Protein AF-A0A419T5A1-F1 (afdb_monomer)

Structure (mmCIF, N/CA/C/O backbone):
data_AF-A0A419T5A1-F1
#
_entry.id   AF-A0A419T5A1-F1
#
loop_
_atom_site.group_PDB
_atom_site.id
_atom_site.type_symbol
_atom_site.label_atom_id
_atom_site.label_alt_id
_atom_site.label_comp_id
_atom_site.label_asym_id
_atom_site.label_entity_id
_atom_site.label_seq_id
_atom_site.pdbx_PDB_ins_code
_atom_site.Cartn_x
_atom_site.Cartn_y
_atom_site.Cartn_z
_atom_site.occupancy
_atom_site.B_iso_or_equiv
_atom_site.auth_seq_id
_atom_site.auth_comp_id
_atom_site.auth_asym_id
_atom_site.auth_atom_id
_atom_site.pdbx_PDB_model_num
ATOM 1 N N . MET A 1 1 ? -62.528 -16.461 44.231 1.00 58.22 1 MET A N 1
ATOM 2 C CA . MET A 1 1 ? -61.365 -17.329 43.911 1.00 58.22 1 MET A CA 1
ATOM 3 C C . MET A 1 1 ? -60.967 -17.324 42.430 1.00 58.22 1 MET A C 1
ATOM 5 O O . MET A 1 1 ? -59.793 -17.117 42.168 1.00 58.22 1 MET A O 1
ATOM 9 N N . LYS A 1 2 ? -61.882 -17.466 41.453 1.00 60.72 2 LYS A N 1
ATOM 10 C CA . LYS A 1 2 ? -61.516 -17.470 40.013 1.00 60.72 2 LYS A CA 1
ATOM 11 C C . LYS A 1 2 ? -60.867 -16.170 39.487 1.00 60.72 2 LYS A C 1
ATOM 13 O O . LYS A 1 2 ? -59.968 -16.250 38.663 1.00 60.72 2 LYS A O 1
ATOM 18 N N . GLN A 1 3 ? -61.251 -14.993 39.992 1.00 64.06 3 GLN A N 1
ATOM 19 C CA . GLN A 1 3 ? -60.663 -13.707 39.565 1.00 64.06 3 GLN A CA 1
ATOM 20 C C . GLN A 1 3 ? -59.183 -13.540 39.952 1.00 64.06 3 GLN A C 1
ATOM 22 O O . GLN A 1 3 ? -58.395 -13.056 39.146 1.00 64.06 3 GLN A O 1
ATOM 27 N N . TYR A 1 4 ? -58.781 -14.002 41.139 1.00 73.56 4 TYR A N 1
ATOM 28 C CA . TYR A 1 4 ? -57.382 -13.930 41.580 1.00 73.56 4 TYR A CA 1
ATOM 29 C C . TYR A 1 4 ? -56.467 -14.866 40.778 1.00 73.56 4 TYR A C 1
ATOM 31 O O . TYR A 1 4 ? -55.305 -14.546 40.553 1.00 73.56 4 TYR A O 1
ATOM 39 N N . SER A 1 5 ? -57.004 -15.987 40.285 1.00 76.56 5 SER A N 1
ATOM 40 C CA . SER A 1 5 ? -56.258 -16.927 39.441 1.00 76.56 5 SER A CA 1
ATOM 41 C C . SER A 1 5 ? -55.936 -16.338 38.062 1.00 76.56 5 SER A C 1
ATOM 43 O O . SER A 1 5 ? -54.815 -16.490 37.587 1.00 76.56 5 SER A O 1
ATOM 45 N N . ILE A 1 6 ? -56.868 -15.592 37.457 1.00 86.06 6 ILE A N 1
ATOM 46 C CA . ILE A 1 6 ? -56.645 -14.919 36.165 1.00 86.06 6 ILE A CA 1
ATOM 47 C C . ILE A 1 6 ? -55.591 -13.813 36.303 1.00 86.06 6 ILE A C 1
ATOM 49 O O . ILE A 1 6 ? -54.702 -13.701 35.462 1.00 86.06 6 ILE A O 1
ATOM 53 N N . PHE A 1 7 ? -55.648 -13.034 37.386 1.00 89.56 7 PHE A N 1
ATOM 54 C CA . PHE A 1 7 ? -54.680 -11.967 37.644 1.00 89.56 7 PHE A CA 1
ATOM 55 C C . PHE A 1 7 ? -53.253 -12.506 37.831 1.00 89.56 7 PHE A C 1
ATOM 57 O O . PHE A 1 7 ? -52.301 -11.954 37.283 1.00 89.56 7 PHE A O 1
ATOM 64 N N . PHE A 1 8 ? -53.106 -13.631 38.536 1.00 90.75 8 PHE A N 1
ATOM 65 C CA . PHE A 1 8 ? -51.805 -14.262 38.760 1.00 90.75 8 PHE A CA 1
ATOM 66 C C . PHE A 1 8 ? -51.179 -14.798 37.462 1.00 90.75 8 PHE A C 1
ATOM 68 O O . PHE A 1 8 ? -49.987 -14.615 37.224 1.00 90.75 8 PHE A O 1
ATOM 75 N N . ILE A 1 9 ? -51.991 -15.390 36.578 1.00 92.00 9 ILE A N 1
ATOM 76 C CA . ILE A 1 9 ? -51.541 -15.849 35.253 1.00 92.00 9 ILE A CA 1
ATOM 77 C C . ILE A 1 9 ? -51.053 -14.666 34.405 1.00 92.00 9 ILE A C 1
ATOM 79 O O . ILE A 1 9 ? -50.023 -14.763 33.741 1.00 92.00 9 ILE A O 1
ATOM 83 N N . LEU A 1 10 ? -51.747 -13.526 34.468 1.00 92.50 10 LEU A N 1
ATOM 84 C CA . LEU A 1 10 ? -51.378 -12.326 33.715 1.00 92.50 10 LEU A CA 1
ATOM 85 C C . LEU A 1 10 ? -50.028 -11.745 34.168 1.00 92.50 10 LEU A C 1
ATOM 87 O O . LEU A 1 10 ? -49.229 -11.326 33.331 1.00 92.50 10 LEU A O 1
ATOM 91 N N . ILE A 1 11 ? -49.746 -11.782 35.475 1.00 93.62 11 ILE A N 1
ATOM 92 C CA . ILE A 1 11 ? -48.452 -11.363 36.037 1.00 93.62 11 ILE A CA 1
ATOM 93 C C . ILE A 1 11 ? -47.323 -12.269 35.543 1.00 93.62 11 ILE A C 1
ATOM 95 O O . ILE A 1 11 ? -46.278 -11.762 35.146 1.00 93.62 11 ILE A O 1
ATOM 99 N N . ILE A 1 12 ? -47.530 -13.589 35.521 1.00 93.44 12 ILE A N 1
ATOM 100 C CA . ILE A 1 12 ? -46.517 -14.541 35.039 1.00 93.44 12 ILE A CA 1
ATOM 101 C C . ILE A 1 12 ? -46.205 -14.297 33.559 1.00 93.44 12 ILE A C 1
ATOM 103 O O . ILE A 1 12 ? -45.037 -14.284 33.171 1.00 93.44 12 ILE A O 1
ATOM 107 N N . ILE A 1 13 ? -47.230 -14.044 32.739 1.00 94.12 13 ILE A N 1
ATOM 108 C CA . ILE A 1 13 ? -47.047 -13.732 31.317 1.00 94.12 13 ILE A CA 1
ATOM 109 C C . ILE A 1 13 ? -46.245 -12.434 31.156 1.00 94.12 13 ILE A C 1
ATOM 111 O O . ILE A 1 13 ? -45.258 -12.422 30.421 1.00 94.12 13 ILE A O 1
ATOM 115 N N . LEU A 1 14 ? -46.595 -11.372 31.887 1.00 92.00 14 LEU A N 1
ATOM 116 C CA . LEU A 1 14 ? -45.849 -10.108 31.866 1.00 92.00 14 LEU A CA 1
ATOM 117 C C . LEU A 1 14 ? -44.391 -10.280 32.311 1.00 92.00 14 LEU A C 1
ATOM 119 O O . LEU A 1 14 ? -43.494 -9.742 31.660 1.00 92.00 14 LEU A O 1
ATOM 123 N N . LEU A 1 15 ? -44.139 -11.072 33.358 1.00 93.44 15 LEU A N 1
ATOM 124 C CA . LEU A 1 15 ? -42.782 -11.377 33.814 1.00 93.44 15 LEU A CA 1
ATOM 125 C C . LEU A 1 15 ? -41.994 -12.145 32.745 1.00 93.44 15 LEU A C 1
ATOM 127 O O . LEU A 1 15 ? -40.836 -11.831 32.491 1.00 93.44 15 LEU A O 1
ATOM 131 N N . SER A 1 16 ? -42.625 -13.117 32.080 1.00 87.81 16 SER A N 1
ATOM 132 C CA . SER A 1 16 ? -41.978 -13.914 31.031 1.00 87.81 16 SER A CA 1
ATOM 133 C C . SER A 1 16 ? -41.606 -13.076 29.805 1.00 87.81 16 SER A C 1
ATOM 135 O O . SER A 1 16 ? -40.510 -13.232 29.267 1.00 87.81 16 SER A O 1
ATOM 137 N N . ILE A 1 17 ? -42.470 -12.132 29.409 1.00 89.38 17 ILE A N 1
ATOM 138 C CA . ILE A 1 17 ? -42.206 -11.191 28.315 1.00 89.38 17 ILE A CA 1
ATOM 139 C C . ILE A 1 17 ? -41.076 -10.242 28.711 1.00 89.38 17 ILE A C 1
ATOM 141 O O . ILE A 1 17 ? -40.197 -9.976 27.894 1.00 89.38 17 ILE A O 1
ATOM 145 N N . PHE A 1 18 ? -41.065 -9.763 29.958 1.00 86.88 18 PHE A N 1
ATOM 146 C CA . PHE A 1 18 ? -39.989 -8.919 30.471 1.00 86.88 18 PHE A CA 1
ATOM 147 C C . PHE A 1 18 ? -38.641 -9.652 30.447 1.00 86.88 18 PHE A C 1
ATOM 149 O O . PHE A 1 18 ? -37.684 -9.128 29.882 1.00 86.88 18 PHE A O 1
ATOM 156 N N . ILE A 1 19 ? -38.590 -10.891 30.949 1.00 81.62 19 ILE A N 1
ATOM 157 C CA . ILE A 1 19 ? -37.381 -11.730 30.950 1.00 81.62 19 ILE A CA 1
ATOM 158 C C . ILE A 1 19 ? -36.915 -12.023 29.516 1.00 81.62 19 ILE A C 1
ATOM 160 O O . ILE A 1 19 ? -35.738 -11.835 29.203 1.00 81.62 19 ILE A O 1
ATOM 164 N N . CYS A 1 20 ? -37.827 -12.406 28.615 1.00 76.19 20 CYS A N 1
ATOM 165 C CA . CYS A 1 20 ? -37.492 -12.628 27.205 1.00 76.19 20 CYS A CA 1
ATOM 166 C C . CYS A 1 20 ? -36.938 -11.355 26.565 1.00 76.19 20 CYS A C 1
ATOM 168 O O . CYS A 1 20 ? -35.911 -11.403 25.897 1.00 76.19 20 CYS A O 1
ATOM 170 N N . LYS A 1 21 ? -37.566 -10.201 26.805 1.00 78.81 21 LYS A N 1
ATOM 171 C CA . LYS A 1 21 ? -37.087 -8.923 26.277 1.00 78.81 21 LYS A CA 1
ATOM 172 C C . LYS A 1 21 ? -35.691 -8.605 26.817 1.00 78.81 21 LYS A C 1
ATOM 174 O O . LYS A 1 21 ? -34.816 -8.271 26.033 1.00 78.81 21 LYS A O 1
ATOM 179 N N . THR A 1 22 ? -35.430 -8.787 28.111 1.00 73.00 22 THR A N 1
ATOM 180 C CA . THR A 1 22 ? -34.078 -8.581 28.659 1.00 73.00 22 THR A CA 1
ATOM 181 C C . THR A 1 22 ? -33.046 -9.546 28.076 1.00 73.00 22 THR A C 1
ATOM 183 O O . THR A 1 22 ? -31.914 -9.140 27.845 1.00 73.00 22 THR A O 1
ATOM 186 N N . TYR A 1 23 ? -33.430 -10.788 27.771 1.00 74.31 23 TYR A N 1
ATOM 187 C CA . TYR A 1 23 ? -32.539 -11.781 27.169 1.00 74.31 23 TYR A CA 1
ATOM 188 C C . TYR A 1 23 ? -32.236 -11.476 25.693 1.00 74.31 23 TYR A C 1
ATOM 190 O O . TYR A 1 23 ? -31.083 -11.519 25.285 1.00 74.31 23 TYR A O 1
ATOM 198 N N . PHE A 1 24 ? -33.246 -11.094 24.905 1.00 67.62 24 PHE A N 1
ATOM 199 C CA . PHE A 1 24 ? -33.082 -10.748 23.485 1.00 67.62 24 PHE A CA 1
ATOM 200 C C . PHE A 1 24 ? -32.424 -9.381 23.250 1.00 67.62 24 PHE A C 1
ATOM 202 O O . PHE A 1 24 ? -31.810 -9.182 22.206 1.00 67.62 24 PHE A O 1
ATOM 209 N N . TYR A 1 25 ? -32.561 -8.437 24.189 1.00 61.28 25 TYR A N 1
ATOM 210 C CA . TYR A 1 25 ? -31.896 -7.129 24.129 1.00 61.28 25 TYR A CA 1
ATOM 211 C C . TYR A 1 25 ? -30.567 -7.086 24.887 1.00 61.28 25 TYR A C 1
ATOM 213 O O . TYR A 1 25 ? -29.878 -6.067 24.832 1.00 61.28 25 TYR A O 1
ATOM 221 N N . SER A 1 26 ? -30.188 -8.164 25.579 1.00 48.97 26 SER A N 1
ATOM 222 C CA . SER A 1 26 ? -28.811 -8.295 26.039 1.00 48.97 26 SER A CA 1
ATOM 223 C C . SER A 1 26 ? -27.939 -8.452 24.793 1.00 48.97 26 SER A C 1
ATOM 225 O O . SER A 1 26 ? -28.225 -9.336 23.980 1.00 48.97 26 SER A O 1
ATOM 227 N N . PRO A 1 27 ? -26.920 -7.597 24.587 1.00 48.78 27 PRO A N 1
ATOM 228 C CA . PRO A 1 27 ? -25.977 -7.803 23.497 1.00 48.78 27 PRO A CA 1
ATOM 229 C C . PRO A 1 27 ? -25.430 -9.231 23.613 1.00 48.78 27 PRO A C 1
ATOM 231 O O . PRO A 1 27 ? -25.231 -9.702 24.738 1.00 48.78 27 PRO A O 1
ATOM 234 N N . PRO A 1 28 ? -25.239 -9.952 22.496 1.00 46.44 28 PRO A N 1
ATOM 235 C CA . PRO A 1 28 ? -24.690 -11.294 22.554 1.00 46.44 28 PRO A CA 1
ATOM 236 C C . PRO A 1 28 ? -23.382 -11.236 23.344 1.00 46.44 28 PRO A C 1
ATOM 238 O O . PRO A 1 28 ? -22.463 -10.503 22.977 1.00 46.44 28 PRO A O 1
ATOM 241 N N . ASN A 1 29 ? -23.337 -11.967 24.460 1.00 44.88 29 ASN A N 1
ATOM 242 C CA . ASN A 1 29 ? -22.113 -12.218 25.204 1.00 44.88 29 ASN A CA 1
ATOM 243 C C . ASN A 1 29 ? -21.213 -13.043 24.286 1.00 44.88 29 ASN A C 1
ATOM 245 O O . ASN A 1 29 ? -21.274 -14.270 24.300 1.00 44.88 29 ASN A O 1
ATOM 249 N N . ASP A 1 30 ? -20.443 -12.374 23.435 1.00 45.41 30 ASP A N 1
ATOM 250 C CA . ASP A 1 30 ? -19.379 -13.016 22.686 1.00 45.41 30 ASP A CA 1
ATOM 251 C C . ASP A 1 30 ? -18.310 -13.417 23.717 1.00 45.41 30 ASP A C 1
ATOM 253 O O . ASP A 1 30 ? -17.736 -12.538 24.369 1.00 45.41 30 ASP A O 1
ATOM 257 N N . PRO A 1 31 ? -18.074 -14.719 23.949 1.00 46.09 31 PRO A N 1
ATOM 258 C CA . PRO A 1 31 ? -17.113 -15.174 24.949 1.00 46.09 31 PRO A CA 1
ATOM 259 C C . PRO A 1 31 ? -15.702 -14.613 24.699 1.00 46.09 31 PRO A C 1
ATOM 261 O O . PRO A 1 31 ? -14.972 -14.389 25.662 1.00 46.09 31 PRO A O 1
ATOM 264 N N . ASN A 1 32 ? -15.369 -14.254 23.450 1.00 49.59 32 ASN A N 1
ATOM 265 C CA . ASN A 1 32 ? -14.107 -13.588 23.112 1.00 49.59 32 ASN A CA 1
ATOM 266 C C . ASN A 1 32 ? -14.004 -12.165 23.697 1.00 49.59 32 ASN A C 1
ATOM 268 O O . ASN A 1 32 ? -12.914 -11.705 24.027 1.00 49.59 32 ASN A O 1
ATOM 272 N N . ILE A 1 33 ? -15.130 -11.460 23.870 1.00 48.34 33 ILE A N 1
ATOM 273 C CA . ILE A 1 33 ? -15.162 -10.116 24.469 1.00 48.34 33 ILE A CA 1
ATOM 274 C C . ILE A 1 33 ? -14.948 -10.199 25.985 1.00 48.34 33 ILE A C 1
ATOM 276 O O . ILE A 1 33 ? -14.299 -9.329 26.555 1.00 48.34 33 ILE A O 1
ATOM 280 N N . ILE A 1 34 ? -15.451 -11.242 26.654 1.00 47.00 34 ILE A N 1
ATOM 281 C CA . ILE A 1 34 ? -15.302 -11.409 28.112 1.00 47.00 34 ILE A CA 1
ATOM 282 C C . ILE A 1 34 ? -13.845 -11.721 28.488 1.00 47.00 34 ILE A C 1
ATOM 284 O O . ILE A 1 34 ? -13.337 -11.177 29.473 1.00 47.00 34 ILE A O 1
ATOM 288 N N . GLU A 1 35 ? -13.153 -12.523 27.679 1.00 45.34 35 GLU A N 1
ATOM 289 C CA . GLU A 1 35 ? -11.726 -12.823 27.856 1.00 45.34 35 GLU A CA 1
ATOM 290 C C . GLU A 1 35 ? -10.849 -11.592 27.537 1.00 45.34 35 GLU A C 1
ATOM 292 O O . GLU A 1 35 ? -9.971 -11.232 28.322 1.00 45.34 35 GLU A O 1
ATOM 297 N N . ALA A 1 36 ? -11.182 -10.826 26.487 1.00 47.41 36 ALA A N 1
ATOM 298 C CA . ALA A 1 36 ? -10.536 -9.539 26.190 1.00 47.41 36 ALA A CA 1
ATOM 299 C C . ALA A 1 36 ? -10.795 -8.452 27.260 1.00 47.41 36 ALA A C 1
ATOM 301 O O . ALA A 1 36 ? -9.967 -7.570 27.486 1.00 47.41 36 ALA A O 1
ATOM 302 N N . LEU A 1 37 ? -11.938 -8.501 27.956 1.00 46.91 37 LEU A N 1
ATOM 303 C CA . LEU A 1 37 ? -12.309 -7.537 28.999 1.00 46.91 37 LEU A CA 1
ATOM 304 C C . LEU A 1 37 ? -11.533 -7.705 30.313 1.00 46.91 37 LEU A C 1
ATOM 306 O O . LEU A 1 37 ? -11.586 -6.779 31.135 1.00 46.91 37 LEU A O 1
ATOM 310 N N . SER A 1 38 ? -10.871 -8.847 30.527 1.00 45.62 38 SER A N 1
ATOM 311 C CA . SER A 1 38 ? -10.334 -9.257 31.831 1.00 45.62 38 SER A CA 1
ATOM 312 C C . SER A 1 38 ? -8.801 -9.307 31.929 1.00 45.62 38 SER A C 1
ATOM 314 O O . SER A 1 38 ? -8.305 -9.378 33.052 1.00 45.62 38 SER A O 1
ATOM 316 N N . ILE A 1 39 ? -8.050 -9.204 30.822 1.00 49.22 39 ILE A N 1
ATOM 317 C CA . ILE A 1 39 ? -6.596 -9.479 30.830 1.00 49.22 39 ILE A CA 1
ATOM 318 C C . ILE A 1 39 ? -5.715 -8.265 30.455 1.00 49.22 39 ILE A C 1
ATOM 320 O O . ILE A 1 39 ? -4.595 -8.172 30.955 1.00 49.22 39 ILE A O 1
ATOM 324 N N . ASN A 1 40 ? -6.208 -7.271 29.701 1.00 53.84 40 ASN A N 1
ATOM 325 C CA . ASN A 1 40 ? -5.344 -6.202 29.169 1.00 53.84 40 ASN A CA 1
ATOM 326 C C . ASN A 1 40 ? -5.585 -4.817 29.801 1.00 53.84 40 ASN A C 1
ATOM 328 O O . ASN A 1 40 ? -6.711 -4.442 30.145 1.00 53.84 40 ASN A O 1
ATOM 332 N N . GLU A 1 41 ? -4.508 -4.032 29.937 1.00 64.25 41 GLU A N 1
ATOM 333 C CA . GLU A 1 41 ? -4.587 -2.599 30.244 1.00 64.25 41 GLU A CA 1
ATOM 334 C C . GLU A 1 41 ? -5.436 -1.908 29.168 1.00 64.25 41 GLU A C 1
ATOM 336 O O . GLU A 1 41 ? -5.117 -1.980 27.992 1.00 64.25 41 GLU A O 1
ATOM 341 N N . LYS A 1 42 ? -6.536 -1.253 29.550 1.00 79.56 42 LYS A N 1
ATOM 342 C CA . LYS A 1 42 ? -7.480 -0.665 28.586 1.00 79.56 42 LYS A CA 1
ATOM 343 C C . LYS A 1 42 ? -7.033 0.729 28.151 1.00 79.56 42 LYS A C 1
ATOM 345 O O . LYS A 1 42 ? -6.600 1.528 28.983 1.00 79.56 42 LYS A O 1
ATOM 350 N N . LEU A 1 43 ? -7.226 1.052 26.872 1.00 92.81 43 LEU A N 1
ATOM 351 C CA . LEU A 1 43 ? -7.144 2.426 26.374 1.00 92.81 43 LEU A CA 1
ATOM 352 C C . LEU A 1 43 ? -8.446 3.154 26.723 1.00 92.81 43 LEU A C 1
ATOM 354 O O . LEU A 1 43 ? -9.495 2.849 26.162 1.00 92.81 43 LEU A O 1
ATOM 358 N N . SER A 1 44 ? -8.412 4.103 27.656 1.00 93.12 44 SER A N 1
ATOM 359 C CA . SER A 1 44 ? -9.589 4.922 27.966 1.00 93.12 44 SER A CA 1
ATOM 360 C C . SER A 1 44 ? -9.756 6.058 26.955 1.00 93.12 44 SER A C 1
ATOM 362 O O . SER A 1 44 ? -8.775 6.546 26.392 1.00 93.12 44 SER A O 1
ATOM 364 N N . LYS A 1 45 ? -10.990 6.536 26.759 1.00 92.56 45 LYS A N 1
ATOM 365 C CA . LYS A 1 45 ? -11.258 7.727 25.933 1.00 92.56 45 LYS A CA 1
ATOM 366 C C . LYS A 1 45 ? -10.472 8.946 26.411 1.00 92.56 45 LYS A C 1
ATOM 368 O O . LYS A 1 45 ? -9.888 9.638 25.590 1.00 92.56 45 LYS A O 1
ATOM 373 N N . LEU A 1 46 ? -10.347 9.116 27.728 1.00 93.56 46 LEU A N 1
ATOM 374 C CA . LEU A 1 46 ? -9.550 10.181 28.338 1.00 93.56 46 LEU A CA 1
ATOM 375 C C . LEU A 1 46 ? -8.067 10.128 27.926 1.00 93.56 46 LEU A C 1
ATOM 377 O O . LEU A 1 46 ? -7.456 11.169 27.712 1.00 93.56 46 LEU A O 1
ATOM 381 N N . ILE A 1 47 ? -7.472 8.933 27.806 1.00 95.12 47 ILE A N 1
ATOM 382 C CA . ILE A 1 47 ? -6.086 8.789 27.324 1.00 95.12 47 ILE A CA 1
ATOM 383 C C . ILE A 1 47 ? -5.979 9.266 25.868 1.00 95.12 47 ILE A C 1
ATOM 3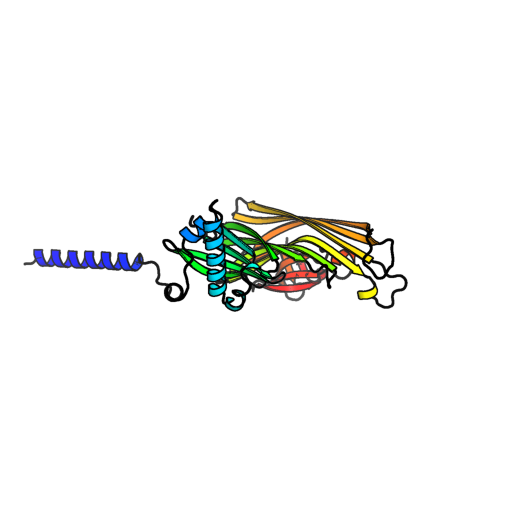85 O O . ILE A 1 47 ? -5.030 9.967 25.523 1.00 95.12 47 ILE A O 1
ATOM 389 N N . ILE A 1 48 ? -6.959 8.929 25.025 1.00 95.56 48 ILE A N 1
ATOM 390 C CA . ILE A 1 48 ? -6.980 9.360 23.620 1.00 95.56 48 ILE A CA 1
ATOM 391 C C . ILE A 1 48 ? -7.190 10.876 23.509 1.00 95.56 48 ILE A C 1
ATOM 393 O O . ILE A 1 48 ? -6.459 11.542 22.784 1.00 95.56 48 ILE A O 1
ATOM 397 N N . GLU A 1 49 ? -8.119 11.449 24.273 1.00 94.56 49 GLU A N 1
ATOM 398 C CA . GLU A 1 49 ? -8.342 12.900 24.330 1.00 94.56 49 GLU A CA 1
ATOM 399 C C . GLU A 1 49 ? -7.081 13.650 24.785 1.00 94.56 49 GLU A C 1
ATOM 401 O O . GLU A 1 49 ? -6.682 14.640 24.171 1.00 94.56 49 GLU A O 1
ATOM 406 N N . ASN A 1 50 ? -6.394 13.142 25.812 1.00 96.31 50 ASN A N 1
ATOM 407 C CA . ASN A 1 50 ? -5.155 13.735 26.310 1.00 96.31 50 ASN A CA 1
ATOM 408 C C . ASN A 1 50 ? -4.000 13.666 25.294 1.00 96.31 50 ASN A C 1
ATOM 410 O O . ASN A 1 50 ? -3.151 14.558 25.293 1.00 96.31 50 ASN A O 1
ATOM 414 N N . TYR A 1 51 ? -3.962 12.657 24.415 1.00 96.31 51 TYR A N 1
ATOM 415 C CA . TYR A 1 51 ? -2.988 12.582 23.315 1.00 96.31 51 TYR A CA 1
ATOM 416 C C . TYR A 1 51 ? -3.159 13.728 22.301 1.00 96.31 51 TYR A C 1
ATOM 418 O O . TYR A 1 51 ? -2.171 14.241 21.770 1.00 96.31 51 TYR A O 1
ATOM 426 N N . PHE A 1 52 ? -4.396 14.180 22.079 1.00 95.38 52 PHE A N 1
ATOM 427 C CA . PHE A 1 52 ? -4.704 15.319 21.206 1.00 95.38 52 PHE A CA 1
ATOM 428 C C . PHE A 1 52 ? -4.702 16.677 21.926 1.00 95.38 52 PHE A C 1
ATOM 430 O O . PHE A 1 52 ? -4.955 17.698 21.293 1.00 95.38 52 PHE A O 1
ATOM 437 N N . SER A 1 53 ? -4.408 16.721 23.228 1.00 95.38 53 SER A N 1
ATOM 438 C CA . SER A 1 53 ? -4.389 17.968 23.999 1.00 95.38 53 SER A CA 1
ATOM 439 C C . SER A 1 53 ? -3.136 18.812 23.718 1.00 95.38 53 SER A C 1
ATOM 441 O O . SER A 1 53 ? -2.035 18.285 23.545 1.00 95.38 53 SER A O 1
ATOM 443 N N . ASP A 1 54 ? -3.281 20.138 23.803 1.00 95.56 54 ASP A N 1
ATOM 444 C CA . ASP A 1 54 ? -2.178 21.105 23.679 1.00 95.56 54 ASP A CA 1
ATOM 445 C C . ASP A 1 54 ? -1.182 21.059 24.857 1.00 95.56 54 ASP A C 1
ATOM 447 O O . ASP A 1 54 ? -0.066 21.578 24.772 1.00 95.56 54 ASP A O 1
ATOM 451 N N . ASN A 1 55 ? -1.550 20.434 25.982 1.00 96.75 55 ASN A N 1
ATOM 452 C CA . ASN A 1 55 ? -0.651 20.249 27.119 1.00 96.75 55 ASN A CA 1
ATOM 453 C C . ASN A 1 55 ? 0.387 19.152 26.827 1.00 96.75 55 ASN A C 1
ATOM 455 O O . ASN A 1 55 ? 0.076 17.959 26.859 1.00 96.75 55 ASN A O 1
ATOM 459 N N . ALA A 1 56 ? 1.642 19.565 26.630 1.00 95.38 56 ALA A N 1
ATOM 460 C CA . ALA A 1 56 ? 2.755 18.682 26.280 1.00 95.38 56 ALA A CA 1
ATOM 461 C C . ALA A 1 56 ? 2.974 17.516 27.264 1.00 95.38 56 ALA A C 1
ATOM 463 O O . ALA A 1 56 ? 3.297 16.409 26.836 1.00 95.38 56 ALA A O 1
ATOM 464 N N . ASN A 1 57 ? 2.763 17.729 28.569 1.00 95.38 57 ASN A N 1
ATOM 465 C CA . ASN A 1 57 ? 2.953 16.680 29.574 1.00 95.38 57 ASN A CA 1
ATOM 466 C C . ASN A 1 57 ? 1.841 15.627 29.506 1.00 95.38 57 ASN A C 1
ATOM 468 O O . ASN A 1 57 ? 2.128 14.429 29.567 1.00 95.38 57 ASN A O 1
ATOM 472 N N . LEU A 1 58 ? 0.583 16.060 29.351 1.00 95.75 58 LEU A N 1
ATOM 473 C CA . LEU A 1 58 ? -0.554 15.146 29.181 1.00 95.75 58 LEU A CA 1
ATOM 474 C C . LEU A 1 58 ? -0.415 14.341 27.891 1.00 95.75 58 LEU A C 1
ATOM 476 O O . LEU A 1 58 ? -0.592 13.121 27.914 1.00 95.75 58 LEU A O 1
ATOM 480 N N . LYS A 1 59 ? -0.027 15.008 26.801 1.00 96.50 59 LYS A N 1
ATOM 481 C CA . LYS A 1 59 ? 0.212 14.369 25.510 1.00 96.50 59 LYS A CA 1
ATOM 482 C C . LYS A 1 59 ? 1.306 13.311 25.594 1.00 96.50 59 LYS A C 1
ATOM 484 O O . LYS A 1 59 ? 1.052 12.168 25.231 1.00 96.50 59 LYS A O 1
ATOM 489 N N . LYS A 1 60 ? 2.480 13.654 26.139 1.00 95.56 60 LYS A N 1
ATOM 490 C CA . LYS A 1 60 ? 3.608 12.717 26.276 1.00 95.56 60 LYS A CA 1
ATOM 491 C C . LYS A 1 60 ? 3.253 11.508 27.147 1.00 95.56 60 LYS A C 1
ATOM 493 O O . LYS A 1 60 ? 3.477 10.373 26.742 1.00 95.56 60 LYS A O 1
ATOM 498 N N . THR A 1 61 ? 2.636 11.747 28.305 1.00 95.69 61 THR A N 1
ATOM 499 C CA . THR A 1 61 ? 2.214 10.665 29.215 1.00 95.69 61 THR A CA 1
ATOM 500 C C . THR A 1 61 ? 1.196 9.739 28.541 1.00 95.69 61 THR A C 1
ATOM 502 O O . THR A 1 61 ? 1.238 8.521 28.711 1.00 95.69 61 THR A O 1
ATOM 505 N N . SER A 1 62 ? 0.283 10.308 27.749 1.00 96.75 62 SER A N 1
ATOM 506 C CA . SER A 1 62 ? -0.722 9.537 27.013 1.00 96.75 62 SER A CA 1
ATOM 507 C C . SER A 1 62 ? -0.108 8.767 25.850 1.00 96.75 62 SER A C 1
ATOM 509 O O . SER A 1 62 ? -0.453 7.609 25.655 1.00 96.75 62 SER A O 1
ATOM 511 N N . GLU A 1 63 ? 0.839 9.358 25.124 1.00 97.44 63 GLU A N 1
ATOM 512 C CA . GLU A 1 63 ? 1.592 8.696 24.057 1.00 97.44 63 GLU A CA 1
ATOM 513 C C . GLU A 1 63 ? 2.343 7.458 24.570 1.00 97.44 63 GLU A C 1
ATOM 515 O O . GLU A 1 63 ? 2.185 6.374 24.007 1.00 97.44 63 GLU A O 1
ATOM 520 N N . GLU A 1 64 ? 3.102 7.584 25.663 1.00 96.31 64 GLU A N 1
ATOM 521 C CA . GLU A 1 64 ? 3.814 6.457 26.286 1.00 96.31 64 GLU A CA 1
ATOM 522 C C . GLU A 1 64 ? 2.843 5.358 26.739 1.00 96.31 64 GLU A C 1
ATOM 524 O O . GLU A 1 64 ? 3.085 4.163 26.518 1.00 96.31 64 GLU A O 1
ATOM 529 N N . LYS A 1 65 ? 1.702 5.752 27.324 1.00 96.38 65 LYS A N 1
ATOM 530 C CA . LYS A 1 65 ? 0.671 4.806 27.758 1.00 96.38 65 LYS A CA 1
ATOM 531 C C . LYS A 1 65 ? 0.037 4.076 26.577 1.00 96.38 65 LYS A C 1
ATOM 533 O O . LYS A 1 65 ? -0.092 2.856 26.639 1.00 96.38 65 LYS A O 1
ATOM 538 N N . ILE A 1 66 ? -0.305 4.793 25.503 1.00 97.75 66 ILE A N 1
ATOM 539 C CA . ILE A 1 66 ? -0.873 4.207 24.283 1.00 97.75 66 ILE A CA 1
ATOM 540 C C . ILE A 1 66 ? 0.117 3.222 23.669 1.00 97.75 66 ILE A C 1
ATOM 542 O O . ILE A 1 66 ? -0.251 2.071 23.456 1.00 97.75 66 ILE A O 1
ATOM 546 N N . LYS A 1 67 ? 1.376 3.625 23.447 1.00 97.69 67 LYS A N 1
ATOM 547 C CA . LYS A 1 67 ? 2.414 2.736 22.900 1.00 97.69 67 LYS A CA 1
ATOM 548 C C . LYS A 1 67 ? 2.554 1.461 23.732 1.00 97.69 67 LYS A C 1
ATOM 550 O O . LYS A 1 67 ? 2.498 0.368 23.181 1.00 97.69 67 LYS A O 1
ATOM 555 N N . THR A 1 68 ? 2.671 1.592 25.054 1.00 96.81 68 THR A N 1
ATOM 556 C CA . THR A 1 68 ? 2.838 0.443 25.959 1.00 96.81 68 THR A CA 1
ATOM 557 C C . THR A 1 68 ? 1.642 -0.504 25.904 1.00 96.81 68 THR A C 1
ATOM 559 O O . THR A 1 68 ? 1.820 -1.717 25.810 1.00 96.81 68 THR A O 1
ATOM 562 N N . THR A 1 69 ? 0.423 0.036 25.969 1.00 96.25 69 THR A N 1
ATOM 563 C CA . THR A 1 69 ? -0.803 -0.763 25.902 1.00 96.25 69 THR A CA 1
ATOM 564 C C . THR A 1 69 ? -0.923 -1.472 24.557 1.00 96.25 69 THR A C 1
ATOM 566 O O . THR A 1 69 ? -1.140 -2.679 24.532 1.00 96.25 69 THR A O 1
ATOM 569 N N . VAL A 1 70 ? -0.697 -0.758 23.452 1.00 96.88 70 VAL A N 1
ATOM 570 C CA . VAL A 1 70 ? -0.805 -1.325 22.104 1.00 96.88 70 VAL A CA 1
ATOM 571 C C . VAL A 1 70 ? 0.227 -2.420 21.883 1.00 96.88 70 VAL A C 1
ATOM 573 O O . VAL A 1 70 ? -0.147 -3.484 21.405 1.00 96.88 70 VAL A O 1
ATOM 576 N N . LEU A 1 71 ? 1.489 -2.210 22.278 1.00 96.94 71 LEU A N 1
ATOM 577 C CA . LEU A 1 71 ? 2.539 -3.231 22.177 1.00 96.94 71 LEU A CA 1
ATOM 578 C C . LEU A 1 71 ? 2.169 -4.511 22.933 1.00 96.94 71 LEU A C 1
ATOM 580 O O . LEU A 1 71 ? 2.383 -5.597 22.404 1.00 96.94 71 LEU A O 1
ATOM 584 N N . LYS A 1 72 ? 1.576 -4.403 24.127 1.00 95.81 72 LYS A N 1
ATOM 585 C CA . LYS A 1 72 ? 1.063 -5.567 24.870 1.00 95.81 72 LYS A CA 1
ATOM 586 C C . LYS A 1 72 ? -0.104 -6.236 24.139 1.00 95.81 72 LYS A C 1
ATOM 588 O O . LYS A 1 72 ? -0.092 -7.445 23.950 1.00 95.81 72 LYS A O 1
ATOM 593 N N . ASP A 1 73 ? -1.082 -5.462 23.672 1.00 95.00 73 ASP A N 1
ATOM 594 C CA . ASP A 1 73 ? -2.269 -5.999 22.991 1.00 95.00 73 ASP A CA 1
ATOM 595 C C . ASP A 1 73 ? -1.928 -6.782 21.715 1.00 95.00 73 ASP A C 1
ATOM 597 O O . ASP A 1 73 ? -2.583 -7.778 21.398 1.00 95.00 73 ASP A O 1
ATOM 601 N N . ILE A 1 74 ? -0.898 -6.350 20.981 1.00 94.56 74 ILE A N 1
ATOM 602 C CA . ILE A 1 74 ? -0.460 -7.024 19.753 1.00 94.56 74 ILE A CA 1
ATOM 603 C C . ILE A 1 74 ? 0.574 -8.139 19.994 1.00 94.56 74 ILE A C 1
ATOM 605 O O . ILE A 1 74 ? 0.880 -8.857 19.035 1.00 94.56 74 ILE A O 1
ATOM 609 N N . GLY A 1 75 ? 1.082 -8.305 21.226 1.00 94.94 75 GLY A N 1
ATOM 610 C CA . GLY A 1 75 ? 2.078 -9.317 21.625 1.00 94.94 75 GLY A CA 1
ATOM 611 C C . GLY A 1 75 ? 3.537 -8.962 21.295 1.00 94.94 75 GLY A C 1
ATOM 612 O O . GLY A 1 75 ? 4.305 -9.819 20.862 1.00 94.94 75 GLY A O 1
ATOM 613 N N . TYR A 1 76 ? 3.886 -7.674 21.366 1.00 95.31 76 TYR A N 1
ATOM 614 C CA . TYR A 1 76 ? 5.187 -7.091 21.000 1.00 95.31 76 TYR A CA 1
ATOM 615 C C . TYR A 1 76 ? 5.877 -6.468 22.229 1.00 95.31 76 TYR A C 1
ATOM 617 O O . TYR A 1 76 ? 6.569 -5.456 22.132 1.00 95.31 76 TYR A O 1
ATOM 625 N N . GLU A 1 77 ? 5.711 -7.065 23.408 1.00 95.00 77 GLU A N 1
ATOM 626 C CA . GLU A 1 77 ? 6.200 -6.532 24.686 1.00 95.00 77 GLU A CA 1
ATOM 627 C C . GLU A 1 77 ? 7.719 -6.334 24.713 1.00 95.00 77 GLU A C 1
ATOM 629 O O . GLU A 1 77 ? 8.210 -5.411 25.357 1.00 95.00 77 GLU A O 1
ATOM 634 N N . ASN A 1 78 ? 8.465 -7.140 23.954 1.00 95.25 78 ASN A N 1
ATOM 635 C CA . ASN A 1 78 ? 9.920 -7.012 23.823 1.00 95.25 78 ASN A CA 1
ATOM 636 C C . ASN A 1 78 ? 10.362 -5.662 23.224 1.00 95.25 78 ASN A C 1
ATOM 638 O O . ASN A 1 78 ? 11.526 -5.293 23.340 1.00 95.25 78 ASN A O 1
ATOM 642 N N . TRP A 1 79 ? 9.456 -4.923 22.578 1.00 95.94 79 TRP A N 1
ATOM 643 C CA . TRP A 1 79 ? 9.740 -3.604 22.010 1.00 95.94 79 TRP A CA 1
ATOM 644 C C . TRP A 1 79 ? 9.525 -2.449 22.993 1.00 95.94 79 TRP A C 1
ATOM 646 O O . TRP A 1 79 ? 9.842 -1.308 22.661 1.00 95.94 79 TRP A O 1
ATOM 656 N N . ILE A 1 80 ? 9.024 -2.721 24.203 1.00 95.69 80 ILE A N 1
ATOM 657 C CA . ILE A 1 80 ? 8.806 -1.694 25.235 1.00 95.69 80 ILE A CA 1
ATOM 658 C C . ILE A 1 80 ? 10.128 -1.013 25.623 1.00 95.69 80 ILE A C 1
ATOM 660 O O . ILE A 1 80 ? 10.143 0.196 25.838 1.00 95.69 80 ILE A O 1
ATOM 664 N N . ASP A 1 81 ? 11.249 -1.736 25.615 1.00 95.88 81 ASP A N 1
ATOM 665 C CA . ASP A 1 81 ? 12.574 -1.165 25.902 1.00 95.88 81 ASP A CA 1
ATOM 666 C C . ASP A 1 81 ? 13.025 -0.125 24.855 1.00 95.88 81 ASP A C 1
ATOM 668 O O . ASP A 1 81 ? 13.928 0.671 25.109 1.00 95.88 81 ASP A O 1
ATOM 672 N N . TYR A 1 82 ? 12.378 -0.095 23.684 1.00 96.44 82 TYR A N 1
ATOM 673 C CA . TYR A 1 82 ? 12.670 0.814 22.571 1.00 96.44 82 TYR A CA 1
ATOM 674 C C . TYR A 1 82 ? 11.546 1.830 22.318 1.00 96.44 82 TYR A C 1
ATOM 676 O O . TYR A 1 82 ? 11.504 2.452 21.255 1.00 96.44 82 TYR A O 1
ATOM 684 N N . ILE A 1 83 ? 10.634 2.013 23.277 1.00 95.94 83 ILE A N 1
ATOM 685 C CA . ILE A 1 83 ? 9.400 2.800 23.121 1.00 95.94 83 ILE A CA 1
ATOM 686 C C . ILE A 1 83 ? 9.621 4.246 22.649 1.00 95.94 83 ILE A C 1
ATOM 688 O O . ILE A 1 83 ? 8.790 4.791 21.915 1.00 95.94 83 ILE A O 1
ATOM 692 N N . ASP A 1 84 ? 10.758 4.843 23.009 1.00 95.56 84 ASP A N 1
ATOM 693 C CA . ASP A 1 84 ? 11.144 6.203 22.618 1.00 95.56 84 ASP A CA 1
ATOM 694 C C . ASP A 1 84 ? 11.434 6.336 21.113 1.00 95.56 84 ASP A C 1
ATOM 696 O O . ASP A 1 84 ? 11.304 7.423 20.550 1.00 95.56 84 ASP A O 1
ATOM 700 N N . TYR A 1 85 ? 11.788 5.236 20.442 1.00 95.81 85 TYR A N 1
ATOM 701 C CA . TYR A 1 85 ? 12.082 5.202 19.004 1.00 95.81 85 TYR A CA 1
ATOM 702 C C . TYR A 1 85 ? 10.861 4.847 18.148 1.00 95.81 85 TYR A C 1
ATOM 704 O O . TYR A 1 85 ? 10.872 5.060 16.935 1.00 95.81 85 TYR A O 1
ATOM 712 N N . ILE A 1 86 ? 9.801 4.328 18.770 1.00 97.62 86 ILE A N 1
ATOM 713 C CA . ILE A 1 86 ? 8.582 3.907 18.081 1.00 97.62 86 ILE A CA 1
ATOM 714 C C . ILE A 1 86 ? 7.739 5.140 17.779 1.00 97.62 86 ILE A C 1
ATOM 716 O O . ILE A 1 86 ? 7.372 5.888 18.689 1.00 97.62 86 ILE A O 1
ATOM 720 N N . LYS A 1 87 ? 7.378 5.350 16.511 1.00 97.50 87 LYS A N 1
ATOM 721 C CA . LYS A 1 87 ? 6.449 6.432 16.151 1.00 97.50 87 LYS A CA 1
ATOM 722 C C . LYS A 1 87 ? 5.011 5.957 16.297 1.00 97.50 87 LYS A C 1
ATOM 724 O O . LYS A 1 87 ? 4.663 4.887 15.805 1.00 97.50 87 LYS A O 1
ATOM 729 N N . LEU A 1 88 ? 4.193 6.775 16.954 1.00 97.56 88 LEU A N 1
ATOM 730 C CA . LEU A 1 88 ? 2.770 6.544 17.183 1.00 97.56 88 LEU A CA 1
ATOM 731 C C . LEU A 1 88 ? 1.947 7.531 16.354 1.00 97.56 88 LEU A C 1
ATOM 733 O O . LEU A 1 88 ? 2.134 8.738 16.502 1.00 97.56 88 LEU A O 1
ATOM 737 N N . ASN A 1 89 ? 0.969 7.025 15.604 1.00 96.50 89 ASN A N 1
ATOM 738 C CA . ASN A 1 89 ? -0.146 7.840 15.123 1.00 96.50 89 ASN A CA 1
ATOM 739 C C . ASN A 1 89 ? -1.474 7.204 15.542 1.00 96.50 89 ASN A C 1
ATOM 741 O O . ASN A 1 89 ? -1.625 5.980 15.543 1.00 96.50 89 ASN A O 1
ATOM 745 N N . VAL A 1 90 ? -2.434 8.050 15.902 1.00 96.00 90 VAL A N 1
ATOM 746 C CA . VAL A 1 90 ? -3.748 7.649 16.410 1.00 96.00 90 VAL A CA 1
ATOM 747 C C . VAL A 1 90 ? -4.821 8.264 15.524 1.00 96.00 90 VAL A C 1
ATOM 749 O O . VAL A 1 90 ? -4.793 9.468 15.273 1.00 96.00 90 VAL A O 1
ATOM 752 N N . TYR A 1 91 ? -5.772 7.449 15.074 1.00 93.75 91 TYR A N 1
ATOM 753 C CA . TYR A 1 91 ? -6.840 7.866 14.173 1.00 93.75 91 TYR A CA 1
ATOM 754 C C . TYR A 1 91 ? -8.202 7.389 14.700 1.00 93.75 91 TYR A C 1
ATOM 756 O O . TYR A 1 91 ? -8.560 6.221 14.514 1.00 93.75 91 TYR A O 1
ATOM 764 N N . PRO A 1 92 ? -8.971 8.276 15.355 1.00 89.56 92 PRO A N 1
ATOM 765 C CA . PRO A 1 92 ? -10.387 8.056 15.630 1.00 89.56 92 PRO A CA 1
ATOM 766 C C . PRO A 1 92 ? -11.158 8.119 14.305 1.00 89.56 92 PRO A C 1
ATOM 768 O O . PRO A 1 92 ? -11.238 9.173 13.673 1.00 89.56 92 PRO A O 1
ATOM 771 N N . ILE A 1 93 ? -11.646 6.977 13.823 1.00 84.50 93 ILE A N 1
ATOM 772 C CA . ILE A 1 93 ? -12.330 6.859 12.531 1.00 84.50 93 ILE A CA 1
ATOM 773 C C . ILE A 1 93 ? -13.505 5.894 12.687 1.00 84.50 93 ILE A C 1
ATOM 775 O O . ILE A 1 93 ? -13.345 4.794 13.201 1.00 84.50 93 ILE A O 1
ATOM 779 N N . ASP A 1 94 ? -14.689 6.260 12.194 1.00 78.62 94 ASP A N 1
ATOM 780 C CA . ASP A 1 94 ? -15.814 5.323 12.074 1.00 78.62 94 ASP A CA 1
ATOM 781 C C . ASP A 1 94 ? -15.519 4.291 10.972 1.00 78.62 94 ASP A C 1
ATOM 783 O O . ASP A 1 94 ? -15.771 4.534 9.786 1.00 78.62 94 ASP A O 1
ATOM 787 N N . ILE A 1 95 ? -14.936 3.148 11.356 1.00 72.94 95 ILE A N 1
ATOM 788 C CA . ILE A 1 95 ? -14.614 2.091 10.400 1.00 72.94 95 ILE A CA 1
ATOM 789 C C . ILE A 1 95 ? -15.870 1.326 10.043 1.00 72.94 95 ILE A C 1
ATOM 791 O O . ILE A 1 95 ? -15.939 0.933 8.904 1.00 72.94 95 ILE A O 1
ATOM 795 N N . ILE A 1 96 ? -16.841 1.066 10.926 1.00 66.44 96 ILE A N 1
ATOM 796 C CA . ILE A 1 96 ? -17.995 0.188 10.611 1.00 66.44 96 ILE A CA 1
ATOM 797 C C . ILE A 1 96 ? -19.270 0.919 10.178 1.00 66.44 96 ILE A C 1
ATOM 799 O O . ILE A 1 96 ? -20.231 0.285 9.744 1.00 66.44 96 ILE A O 1
ATOM 803 N N . GLY A 1 97 ? -19.280 2.244 10.226 1.00 59.62 97 GLY A N 1
ATOM 804 C CA . GLY A 1 97 ? -20.382 3.065 9.768 1.00 59.62 97 GLY A CA 1
ATOM 805 C C . GLY A 1 97 ? -21.551 3.177 10.747 1.00 59.62 97 GLY A C 1
ATOM 806 O O . GLY A 1 97 ? -22.669 3.435 10.274 1.00 59.62 97 GLY A O 1
ATOM 807 N N . ASP A 1 98 ? -21.322 2.948 12.043 1.00 66.56 98 ASP A N 1
ATOM 808 C CA . ASP A 1 98 ? -22.330 3.021 13.111 1.00 66.56 98 ASP A CA 1
ATOM 809 C C . ASP A 1 98 ? -22.300 4.355 13.886 1.00 66.56 98 ASP A C 1
ATOM 811 O O . ASP A 1 98 ? -22.996 4.501 14.896 1.00 66.56 98 ASP A O 1
ATOM 815 N N . ASN A 1 99 ? -21.558 5.345 13.366 1.00 69.12 99 ASN A N 1
ATOM 816 C CA . ASN A 1 99 ? -21.289 6.654 13.966 1.00 69.12 99 ASN A CA 1
ATOM 817 C C . ASN A 1 99 ? -20.548 6.585 15.309 1.00 69.12 99 ASN A C 1
ATOM 819 O O . ASN A 1 99 ? -20.533 7.573 16.049 1.00 69.12 99 ASN A O 1
ATOM 823 N N . LYS A 1 100 ? -19.955 5.439 15.652 1.00 78.25 100 LYS A N 1
ATOM 824 C CA . LYS A 1 100 ? -18.994 5.350 16.744 1.00 78.25 100 LYS A CA 1
ATOM 825 C C . LYS A 1 100 ? -17.608 5.302 16.133 1.00 78.25 100 LYS A C 1
ATOM 827 O O . LYS A 1 100 ? -17.337 4.519 15.232 1.00 78.25 100 LYS A O 1
ATOM 832 N N . GLU A 1 101 ? -16.735 6.166 16.622 1.00 82.75 101 GLU A N 1
ATOM 833 C CA . GLU A 1 101 ? -15.351 6.170 16.176 1.00 82.75 101 GLU A CA 1
ATOM 834 C C . GLU A 1 101 ? -14.671 4.911 16.711 1.00 82.75 101 GLU A C 1
ATOM 836 O O . GLU A 1 101 ? -14.518 4.728 17.922 1.00 82.75 101 GLU A O 1
ATOM 841 N N . ASP A 1 102 ? -14.298 4.026 15.794 1.00 89.12 102 ASP A N 1
ATOM 842 C CA . ASP A 1 102 ? -13.283 3.024 16.058 1.00 89.12 102 ASP A CA 1
ATOM 843 C C . ASP A 1 102 ? -11.928 3.735 16.169 1.00 89.12 102 ASP A C 1
ATOM 845 O O . ASP A 1 102 ? -11.750 4.880 15.745 1.00 89.12 102 ASP A O 1
ATOM 849 N N . LEU A 1 103 ? -10.950 3.064 16.765 1.00 92.44 103 LEU A N 1
ATOM 850 C CA . LEU A 1 103 ? -9.621 3.629 16.950 1.00 92.44 103 LEU A CA 1
ATOM 851 C C . LEU A 1 103 ? -8.608 2.783 16.186 1.00 92.44 103 LEU A C 1
ATOM 853 O O . LEU A 1 103 ? -8.361 1.625 16.536 1.00 92.44 103 LEU A O 1
ATOM 857 N N . LEU A 1 104 ? -8.014 3.377 15.151 1.00 95.00 104 LEU A N 1
ATOM 858 C CA . LEU A 1 104 ? -6.821 2.841 14.506 1.00 95.00 104 LEU A CA 1
ATOM 859 C C . LEU A 1 104 ? -5.590 3.438 15.173 1.00 95.00 104 LEU A C 1
ATOM 861 O O . LEU A 1 104 ? -5.449 4.658 15.264 1.00 95.00 104 LEU A O 1
ATOM 865 N N . VAL A 1 105 ? -4.681 2.578 15.611 1.00 97.06 105 VAL A N 1
ATOM 866 C CA . VAL A 1 105 ? -3.401 2.992 16.179 1.00 97.06 105 VAL A CA 1
ATOM 867 C C . VAL A 1 105 ? -2.281 2.391 15.349 1.00 97.06 105 VAL A C 1
ATOM 869 O O . VAL A 1 105 ? -2.120 1.174 15.336 1.00 97.06 105 VAL A O 1
ATOM 872 N N . SER A 1 106 ? -1.508 3.227 14.657 1.00 97.62 106 SER A N 1
ATOM 873 C CA . SER A 1 106 ? -0.324 2.776 13.923 1.00 97.62 106 SER A CA 1
ATOM 874 C C . SER A 1 106 ? 0.931 2.939 14.769 1.00 97.62 106 SER A C 1
ATOM 876 O O . SER A 1 106 ? 1.176 4.029 15.300 1.00 97.62 106 SER A O 1
ATOM 878 N N . LEU A 1 107 ? 1.755 1.898 14.814 1.00 98.31 107 LEU A N 1
ATOM 879 C CA . LEU A 1 107 ? 3.105 1.940 15.355 1.00 98.31 107 LEU A CA 1
ATOM 880 C C . LEU A 1 107 ? 4.105 1.650 14.236 1.00 98.31 107 LEU A C 1
ATOM 882 O O . LEU A 1 107 ? 4.047 0.585 13.625 1.00 98.31 107 LEU A O 1
ATOM 886 N N . ASN A 1 108 ? 5.048 2.565 14.013 1.00 98.19 108 ASN A N 1
ATOM 887 C CA . ASN A 1 108 ? 6.264 2.269 13.255 1.00 98.19 108 ASN A CA 1
ATOM 888 C C . ASN A 1 108 ? 7.335 1.839 14.249 1.00 98.19 108 ASN A C 1
ATOM 890 O O . ASN A 1 108 ? 7.927 2.682 14.929 1.00 98.19 108 ASN A O 1
ATOM 894 N N . ILE A 1 109 ? 7.518 0.527 14.369 1.00 96.69 109 ILE A N 1
ATOM 895 C CA . ILE A 1 109 ? 8.410 -0.104 15.343 1.00 96.69 109 ILE A CA 1
ATOM 896 C C . ILE A 1 109 ? 9.858 -0.061 14.843 1.00 96.69 109 ILE A C 1
ATOM 898 O O . ILE A 1 109 ? 10.780 0.227 15.602 1.00 96.69 109 ILE A O 1
ATOM 902 N N . SER A 1 110 ? 10.052 -0.304 13.548 1.00 93.12 110 SER A N 1
ATOM 903 C CA . SER A 1 110 ? 11.318 -0.107 12.838 1.00 93.12 110 SER A CA 1
ATOM 904 C C . SER A 1 110 ? 11.046 0.337 11.395 1.00 93.12 110 SER A C 1
ATOM 906 O O . SER A 1 110 ? 9.889 0.525 11.015 1.00 93.12 110 SER A O 1
ATOM 908 N N . LYS A 1 111 ? 12.096 0.514 10.578 1.00 89.81 111 LYS A N 1
ATOM 909 C CA . LYS A 1 111 ? 11.944 0.905 9.164 1.00 89.81 111 LYS A CA 1
ATOM 910 C C . LYS A 1 111 ? 11.133 -0.114 8.337 1.00 89.81 111 LYS A C 1
ATOM 912 O O . LYS A 1 111 ? 10.388 0.288 7.453 1.00 89.81 111 LYS A O 1
ATOM 917 N N . ASP A 1 112 ? 11.228 -1.399 8.688 1.00 90.88 112 ASP A N 1
ATOM 918 C CA . ASP A 1 112 ? 10.603 -2.523 7.968 1.00 90.88 112 ASP A CA 1
ATOM 919 C C . ASP A 1 112 ? 9.507 -3.208 8.799 1.00 90.88 112 ASP A C 1
ATOM 921 O O . ASP A 1 112 ? 9.140 -4.352 8.532 1.00 90.88 112 ASP A O 1
ATOM 925 N N . ASN A 1 113 ? 9.043 -2.555 9.869 1.00 94.62 113 ASN A N 1
ATOM 926 C CA . ASN A 1 113 ? 8.059 -3.132 10.776 1.00 94.62 113 ASN A CA 1
ATOM 927 C C . ASN A 1 113 ? 7.071 -2.071 11.264 1.00 94.62 113 ASN A C 1
ATOM 929 O O . ASN A 1 113 ? 7.267 -1.426 12.301 1.00 94.62 113 ASN A O 1
ATOM 933 N N . GLY A 1 114 ? 6.008 -1.910 10.491 1.00 97.44 114 GLY A N 1
ATOM 934 C CA . GLY A 1 114 ? 4.795 -1.204 10.853 1.00 97.44 114 GLY A CA 1
ATOM 935 C C . GLY A 1 114 ? 3.691 -2.172 11.275 1.00 97.44 114 GLY A C 1
ATOM 936 O O . GLY A 1 114 ? 3.551 -3.285 10.757 1.00 97.44 114 GLY A O 1
ATOM 937 N N . VAL A 1 115 ? 2.862 -1.720 12.210 1.00 97.81 115 VAL A N 1
ATOM 938 C CA . VAL A 1 115 ? 1.660 -2.433 12.650 1.00 97.81 115 VAL A CA 1
ATOM 939 C C . VAL A 1 115 ? 0.528 -1.448 12.891 1.00 97.81 115 VAL A C 1
ATOM 941 O O . VAL A 1 115 ? 0.740 -0.341 13.386 1.00 97.81 115 VAL A O 1
ATOM 944 N N . ILE A 1 116 ? -0.693 -1.858 12.562 1.00 97.88 116 ILE A N 1
ATOM 945 C CA . ILE A 1 116 ? -1.915 -1.118 12.877 1.00 97.88 116 ILE A CA 1
ATOM 946 C C . ILE A 1 116 ? -2.733 -1.972 13.831 1.00 97.88 116 ILE A C 1
ATOM 948 O O . ILE A 1 116 ? -3.167 -3.059 13.463 1.00 97.88 116 ILE A O 1
ATOM 952 N N . ALA A 1 117 ? -2.971 -1.481 15.039 1.00 96.25 117 ALA A N 1
ATOM 953 C CA . ALA A 1 117 ? -3.915 -2.070 15.973 1.00 96.25 117 ALA A CA 1
ATOM 954 C C . ALA A 1 117 ? -5.292 -1.416 15.812 1.00 96.25 117 ALA A C 1
ATOM 956 O O . ALA A 1 117 ? -5.410 -0.206 15.609 1.00 96.25 117 ALA A O 1
ATOM 957 N N . ILE A 1 118 ? -6.338 -2.234 15.886 1.00 93.88 118 ILE A N 1
ATOM 958 C CA . ILE A 1 118 ? -7.721 -1.840 15.628 1.00 93.88 118 ILE A CA 1
ATOM 959 C C . ILE A 1 118 ? -8.522 -2.089 16.894 1.00 93.88 118 ILE A C 1
ATOM 961 O O . ILE A 1 118 ? -8.623 -3.229 17.359 1.00 93.88 118 ILE A O 1
ATOM 965 N N . TYR A 1 119 ? -9.117 -1.026 17.423 1.00 92.81 119 TYR A N 1
ATOM 966 C CA . TYR A 1 119 ? -9.917 -1.073 18.635 1.00 92.81 119 TYR A CA 1
ATOM 967 C C . TYR A 1 119 ? -11.346 -0.608 18.382 1.00 92.81 119 TYR A C 1
ATOM 969 O O . TYR A 1 119 ? -11.587 0.289 17.575 1.00 92.81 119 TYR A O 1
ATOM 977 N N . LYS A 1 120 ? -12.282 -1.181 19.141 1.00 89.69 120 LYS A N 1
ATOM 978 C CA . LYS A 1 120 ? -13.692 -0.782 19.150 1.00 89.69 120 LYS A CA 1
ATOM 979 C C . LYS A 1 120 ? -14.075 -0.079 20.447 1.00 89.69 120 LYS A C 1
ATOM 981 O O . LYS A 1 120 ? -13.622 -0.499 21.517 1.00 89.69 120 LYS A O 1
ATOM 986 N N . PRO A 1 121 ? -14.938 0.944 20.392 1.00 90.25 121 PRO A N 1
ATOM 987 C CA . PRO A 1 121 ? -15.403 1.634 21.582 1.00 90.25 121 PRO A CA 1
ATOM 988 C C . PRO A 1 121 ? -16.354 0.749 22.401 1.00 90.25 121 PRO A C 1
ATOM 990 O O . PRO A 1 121 ? -17.321 0.181 21.890 1.00 90.25 121 PRO A O 1
ATOM 993 N N . TYR A 1 122 ? -16.113 0.681 23.708 1.00 88.88 122 TYR A N 1
ATOM 994 C CA . TYR A 1 122 ? -16.946 -0.002 24.693 1.00 88.88 122 TYR A CA 1
ATOM 995 C C . TYR A 1 122 ? -17.021 0.816 25.991 1.00 88.88 122 TYR A C 1
ATOM 997 O O . TYR A 1 122 ? -16.109 0.811 26.825 1.00 88.88 122 TYR A O 1
ATOM 1005 N N . GLY A 1 123 ? -18.129 1.543 26.162 1.00 87.88 123 GLY A N 1
ATOM 1006 C CA . GLY A 1 123 ? -18.297 2.500 27.259 1.00 87.88 123 GLY A CA 1
ATOM 1007 C C . GLY A 1 123 ? -17.279 3.642 27.167 1.00 87.88 123 GLY A C 1
ATOM 1008 O O . GLY A 1 123 ? -17.207 4.330 26.147 1.00 87.88 123 GLY A O 1
ATOM 1009 N N . GLU A 1 124 ? -16.479 3.810 28.221 1.00 89.56 124 GLU A N 1
ATOM 1010 C CA . GLU A 1 124 ? -15.404 4.814 28.317 1.00 89.56 124 GLU A CA 1
ATOM 1011 C C . GLU A 1 124 ? -14.032 4.303 27.853 1.00 89.56 124 GLU A C 1
ATOM 1013 O O . GLU A 1 124 ? -13.013 4.962 28.056 1.00 89.56 124 GLU A O 1
ATOM 1018 N N . ASN A 1 125 ? -13.985 3.117 27.244 1.00 92.00 125 ASN A N 1
ATOM 1019 C CA . ASN A 1 125 ? -12.744 2.482 26.818 1.00 92.00 125 ASN A CA 1
ATOM 1020 C C . ASN A 1 125 ? -12.801 2.043 25.358 1.00 92.00 125 ASN A C 1
ATOM 1022 O O . ASN A 1 125 ? -13.871 1.921 24.766 1.00 92.00 125 ASN A O 1
ATOM 1026 N N . TYR A 1 126 ? -11.629 1.742 24.823 1.00 92.56 126 TYR A N 1
ATOM 1027 C CA . TYR A 1 126 ? -11.397 1.057 23.568 1.00 92.56 126 TYR A CA 1
ATOM 1028 C C . TYR A 1 126 ? -10.895 -0.358 23.866 1.00 92.56 126 TYR A C 1
ATOM 1030 O O . TYR A 1 126 ? -10.008 -0.551 24.701 1.00 92.56 126 TYR A O 1
ATOM 1038 N N . ILE A 1 127 ? -11.490 -1.351 23.208 1.00 91.25 127 ILE A N 1
ATOM 1039 C CA . ILE A 1 127 ? -11.134 -2.766 23.348 1.00 91.25 127 ILE A CA 1
ATOM 1040 C C . ILE A 1 127 ? -10.470 -3.221 22.060 1.00 91.25 127 ILE A C 1
ATOM 1042 O O . ILE A 1 127 ? -11.023 -3.020 20.977 1.00 91.25 127 ILE A O 1
ATOM 1046 N N . TYR A 1 128 ? -9.301 -3.843 22.188 1.00 92.56 128 TYR A N 1
ATOM 1047 C CA . TYR A 1 128 ? -8.575 -4.423 21.068 1.00 92.56 128 TYR A CA 1
ATOM 1048 C C . TYR A 1 128 ? -9.444 -5.453 20.330 1.00 92.56 128 TYR A C 1
ATOM 1050 O O . TYR A 1 128 ? -10.185 -6.223 20.945 1.00 92.56 128 TYR A O 1
ATOM 1058 N N . GLN A 1 129 ? -9.398 -5.439 19.000 1.00 89.94 129 GLN A N 1
ATOM 1059 C CA . GLN A 1 129 ? -10.175 -6.347 18.152 1.00 89.94 129 GLN A CA 1
ATOM 1060 C C . GLN A 1 129 ? -9.310 -7.094 17.151 1.00 89.94 129 GLN A C 1
ATOM 1062 O O . GLN A 1 129 ? -9.540 -8.275 16.900 1.00 89.94 129 GLN A O 1
ATOM 1067 N N . ASN A 1 130 ? -8.382 -6.392 16.504 1.00 92.00 130 ASN A N 1
ATOM 1068 C CA . ASN A 1 130 ? -7.600 -6.956 15.414 1.00 92.00 130 ASN A CA 1
ATOM 1069 C C . ASN A 1 130 ? -6.324 -6.150 15.174 1.00 92.00 130 ASN A C 1
ATOM 1071 O O . ASN A 1 130 ? -6.166 -5.050 15.707 1.00 92.00 130 ASN A O 1
ATOM 1075 N N . LYS A 1 131 ? -5.457 -6.673 14.310 1.00 95.19 131 LYS A N 1
ATOM 1076 C CA . LYS A 1 131 ? -4.255 -5.989 13.847 1.00 95.19 131 LYS A CA 1
ATOM 1077 C C . LYS A 1 131 ? -3.991 -6.225 12.362 1.00 95.19 131 LYS A C 1
ATOM 1079 O O . LYS A 1 131 ? -4.440 -7.217 11.789 1.00 95.19 131 LYS A O 1
ATOM 1084 N N . ILE A 1 132 ? -3.254 -5.303 11.757 1.00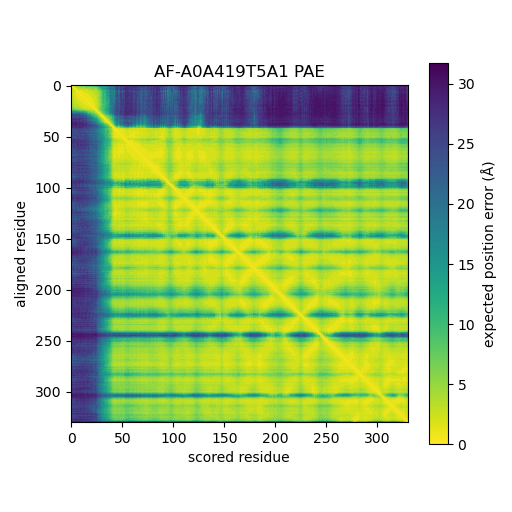 97.00 132 ILE A N 1
ATOM 1085 C CA . ILE A 1 132 ? -2.639 -5.434 10.434 1.00 97.00 132 ILE A CA 1
ATOM 1086 C C . ILE A 1 132 ? -1.130 -5.393 10.656 1.00 97.00 132 ILE A C 1
ATOM 1088 O O . ILE A 1 132 ? -0.625 -4.424 11.214 1.00 97.00 132 ILE A O 1
ATOM 1092 N N . GLU A 1 133 ? -0.436 -6.454 10.259 1.00 95.81 133 GLU A N 1
ATOM 1093 C CA . GLU A 1 133 ? 1.002 -6.652 10.481 1.00 95.81 133 GLU A CA 1
ATOM 1094 C C . GLU A 1 133 ? 1.751 -6.826 9.159 1.00 95.81 133 GLU A C 1
ATOM 1096 O O . GLU A 1 133 ? 1.132 -7.017 8.109 1.00 95.81 133 GLU A O 1
ATOM 1101 N N . ASN A 1 134 ? 3.085 -6.869 9.244 1.00 93.38 134 ASN A N 1
ATOM 1102 C CA . ASN A 1 134 ? 4.002 -6.975 8.104 1.00 93.38 134 ASN A CA 1
ATOM 1103 C C . ASN A 1 134 ? 3.882 -5.780 7.149 1.00 93.38 134 ASN A C 1
ATOM 1105 O O . ASN A 1 134 ? 3.934 -5.945 5.930 1.00 93.38 134 ASN A O 1
ATOM 1109 N N . LEU A 1 135 ? 3.683 -4.596 7.725 1.00 97.44 135 LEU A N 1
ATOM 1110 C CA . LEU A 1 135 ? 3.750 -3.325 7.016 1.00 97.44 135 LEU A CA 1
ATOM 1111 C C . LEU A 1 135 ? 5.189 -2.804 7.091 1.00 97.44 135 LEU A C 1
ATOM 1113 O O . LEU A 1 135 ? 5.939 -3.167 8.001 1.00 97.44 135 LEU A O 1
ATOM 1117 N N . THR A 1 136 ? 5.579 -1.951 6.156 1.00 96.62 136 THR A N 1
ATOM 1118 C CA . THR A 1 136 ? 6.808 -1.160 6.248 1.00 96.62 136 THR A CA 1
ATOM 1119 C C . THR A 1 136 ? 6.518 0.112 7.050 1.00 96.62 136 THR A C 1
ATOM 1121 O O . THR A 1 136 ? 5.628 0.133 7.906 1.00 96.62 136 THR A O 1
ATOM 1124 N N . TYR A 1 137 ? 7.274 1.187 6.833 1.00 97.50 137 TYR A N 1
ATOM 1125 C CA . TYR A 1 137 ? 7.013 2.455 7.495 1.00 97.50 137 TYR A CA 1
ATOM 1126 C C . TYR A 1 137 ? 5.665 3.051 7.052 1.00 97.50 137 TYR A C 1
ATOM 1128 O O . TYR A 1 137 ? 5.504 3.482 5.914 1.00 97.50 137 TYR A O 1
ATOM 1136 N N . ILE A 1 138 ? 4.708 3.131 7.974 1.00 98.25 138 ILE A N 1
ATOM 1137 C CA . ILE A 1 138 ? 3.382 3.720 7.778 1.00 98.25 138 ILE A CA 1
ATOM 1138 C C . ILE A 1 138 ? 3.504 5.242 7.848 1.00 98.25 138 ILE A C 1
ATOM 1140 O O . ILE A 1 138 ? 3.802 5.811 8.904 1.00 98.25 138 ILE A O 1
ATOM 1144 N N . GLU A 1 139 ? 3.233 5.916 6.740 1.00 96.38 139 GLU A N 1
ATOM 1145 C CA . GLU A 1 139 ? 3.197 7.375 6.687 1.00 96.38 139 GLU A CA 1
ATOM 1146 C C . GLU A 1 139 ? 1.830 7.909 7.116 1.00 96.38 139 GLU A C 1
ATOM 1148 O O . GLU A 1 139 ? 1.743 8.851 7.911 1.00 96.38 139 GLU A O 1
ATOM 1153 N N . LYS A 1 140 ? 0.752 7.298 6.614 1.00 95.31 140 LYS A N 1
ATOM 1154 C CA . LYS A 1 140 ? -0.603 7.806 6.824 1.00 95.31 140 LYS A CA 1
ATOM 1155 C C . LYS A 1 140 ? -1.654 6.716 6.716 1.00 95.31 140 LYS A C 1
ATOM 1157 O O . LYS A 1 140 ? -1.556 5.807 5.898 1.00 95.31 140 LYS A O 1
ATOM 1162 N N . LEU A 1 141 ? -2.703 6.860 7.523 1.00 94.62 141 LEU A N 1
ATOM 1163 C CA . LEU A 1 141 ? -3.906 6.042 7.460 1.00 94.62 141 LEU A CA 1
ATOM 1164 C C . LEU A 1 141 ? -5.114 6.884 7.066 1.00 94.62 141 LEU A C 1
ATOM 1166 O O . LEU A 1 141 ? -5.260 8.038 7.470 1.00 94.62 141 LEU A O 1
ATOM 1170 N N . SER A 1 142 ? -6.022 6.271 6.319 1.00 91.25 142 SER A N 1
ATOM 1171 C CA . SER A 1 142 ? -7.388 6.758 6.154 1.00 91.25 142 SER A CA 1
ATOM 1172 C C . SER A 1 142 ? -8.341 5.577 6.014 1.00 91.25 142 SER A C 1
ATOM 1174 O O . SER A 1 142 ? -7.913 4.445 5.790 1.00 91.25 142 SER A O 1
ATOM 1176 N N . ALA A 1 143 ? -9.641 5.812 6.169 1.00 88.75 143 ALA A N 1
ATOM 1177 C CA . ALA A 1 143 ? -10.633 4.786 5.894 1.00 88.75 143 ALA A CA 1
ATOM 1178 C C . ALA A 1 143 ? -11.785 5.349 5.071 1.00 88.75 143 ALA A C 1
ATOM 1180 O O . ALA A 1 143 ? -12.139 6.523 5.179 1.00 88.75 143 ALA A O 1
ATOM 1181 N N . ILE A 1 144 ? -12.372 4.482 4.254 1.00 85.19 144 ILE A N 1
ATOM 1182 C CA . ILE A 1 144 ? -13.519 4.800 3.417 1.00 85.19 144 ILE A CA 1
ATOM 1183 C C . ILE A 1 144 ? -14.629 3.815 3.729 1.00 85.19 144 ILE A C 1
ATOM 1185 O O . ILE A 1 144 ? -14.457 2.593 3.653 1.00 85.19 144 ILE A O 1
ATOM 1189 N N . LYS A 1 145 ? -15.799 4.380 4.005 1.00 79.19 145 LYS A N 1
ATOM 1190 C CA . LYS A 1 145 ? -17.049 3.643 4.094 1.00 79.19 145 LYS A CA 1
ATOM 1191 C C . LYS A 1 145 ? -17.598 3.387 2.698 1.00 79.19 145 LYS A C 1
ATOM 1193 O O . LYS A 1 145 ? -17.812 4.327 1.934 1.00 79.19 145 LYS A O 1
ATOM 1198 N N . PHE A 1 146 ? -17.853 2.124 2.376 1.00 78.19 146 PHE A N 1
ATOM 1199 C CA . PHE A 1 146 ? -18.430 1.745 1.086 1.00 78.19 146 PHE A CA 1
ATOM 1200 C C . PHE A 1 146 ? -19.878 1.275 1.205 1.00 78.19 146 PHE A C 1
ATOM 1202 O O . PHE A 1 146 ? -20.732 1.679 0.420 1.00 78.19 146 PHE A O 1
ATOM 1209 N N . ASP A 1 147 ? -20.169 0.432 2.189 1.00 74.06 147 ASP A N 1
ATOM 1210 C CA . ASP A 1 147 ? -21.533 0.053 2.543 1.00 74.06 147 ASP A CA 1
ATOM 1211 C C . ASP A 1 147 ? -21.650 -0.121 4.068 1.00 74.06 147 ASP A C 1
ATOM 1213 O O . ASP A 1 147 ? -20.696 0.115 4.805 1.00 74.06 147 ASP A O 1
ATOM 1217 N N . LYS A 1 148 ? -22.834 -0.485 4.576 1.00 68.56 148 LYS A N 1
ATOM 1218 C CA . LYS A 1 148 ? -23.060 -0.629 6.029 1.00 68.56 148 LYS A CA 1
ATOM 1219 C C . LYS A 1 148 ? -22.171 -1.686 6.699 1.00 68.56 148 LYS A C 1
ATOM 1221 O O . LYS A 1 148 ? -22.040 -1.657 7.913 1.00 68.56 148 LYS A O 1
ATOM 1226 N N . ASN A 1 149 ? -21.613 -2.621 5.935 1.00 70.56 149 ASN A N 1
ATOM 1227 C CA . ASN A 1 149 ? -20.874 -3.775 6.438 1.00 70.56 149 ASN A CA 1
ATOM 1228 C C . ASN A 1 149 ? -19.463 -3.884 5.838 1.00 70.56 149 ASN A C 1
ATOM 1230 O O . ASN A 1 149 ? -18.757 -4.851 6.130 1.00 70.56 149 ASN A O 1
ATOM 1234 N N . LYS A 1 150 ? -19.060 -2.950 4.971 1.00 79.56 150 LYS A N 1
ATOM 1235 C CA . LYS A 1 150 ? -17.809 -3.029 4.224 1.00 79.56 150 LYS A CA 1
ATOM 1236 C C . LYS A 1 150 ? -17.123 -1.687 4.154 1.00 79.56 150 LYS A C 1
ATOM 1238 O O . LYS A 1 150 ? -17.657 -0.701 3.644 1.00 79.56 150 LYS A O 1
ATOM 1243 N N . ASN A 1 151 ? -15.887 -1.722 4.620 1.00 86.62 151 ASN A N 1
ATOM 1244 C CA . ASN A 1 151 ? -15.059 -0.555 4.807 1.00 86.62 151 ASN A CA 1
ATOM 1245 C C . ASN A 1 151 ? -13.635 -0.902 4.417 1.00 86.62 151 ASN A C 1
ATOM 1247 O O . ASN A 1 151 ? -13.213 -2.063 4.493 1.00 86.62 151 ASN A O 1
ATOM 1251 N N . PHE A 1 152 ? -12.928 0.112 3.956 1.00 92.69 152 PHE A N 1
ATOM 1252 C CA . PHE A 1 152 ? -11.605 -0.026 3.387 1.00 92.69 152 PHE A CA 1
ATOM 1253 C C . PHE A 1 152 ? -10.649 0.862 4.163 1.00 92.69 152 PHE A C 1
ATOM 1255 O O . PHE A 1 152 ? -10.906 2.054 4.292 1.00 92.69 152 PHE A O 1
ATOM 1262 N N . ILE A 1 153 ? -9.571 0.283 4.678 1.00 94.44 153 ILE A N 1
ATOM 1263 C CA . ILE A 1 153 ? -8.481 1.016 5.321 1.00 94.44 153 ILE A CA 1
ATOM 1264 C C . ILE A 1 153 ? -7.406 1.224 4.263 1.00 94.44 153 ILE A C 1
ATOM 1266 O O . ILE A 1 153 ? -6.908 0.256 3.694 1.00 94.44 153 ILE A O 1
ATOM 1270 N N . PHE A 1 154 ? -7.081 2.479 3.991 1.00 95.38 154 PHE A N 1
ATOM 1271 C CA . PHE A 1 154 ? -6.015 2.895 3.095 1.00 95.38 154 PHE A CA 1
ATOM 1272 C C . PHE A 1 154 ? -4.789 3.200 3.943 1.00 95.38 154 PHE A C 1
ATOM 1274 O O . PHE A 1 154 ? -4.858 4.003 4.877 1.00 95.38 154 PHE A O 1
ATOM 1281 N N . VAL A 1 155 ? -3.689 2.541 3.613 1.00 97.62 155 VAL A N 1
ATOM 1282 C CA . VAL A 1 155 ? -2.404 2.662 4.291 1.00 97.62 155 VAL A CA 1
ATOM 1283 C C . VAL A 1 155 ? -1.412 3.193 3.267 1.00 97.62 155 VAL A C 1
ATOM 1285 O O . VAL A 1 155 ? -1.180 2.539 2.254 1.00 97.62 155 VAL A O 1
ATOM 1288 N N . GLU A 1 156 ? -0.887 4.391 3.500 1.00 97.81 156 GLU A N 1
ATOM 1289 C CA . GLU A 1 156 ? 0.249 4.942 2.758 1.00 97.81 156 GLU A CA 1
ATOM 1290 C C . GLU A 1 156 ? 1.531 4.473 3.463 1.00 97.81 156 GLU A C 1
ATOM 1292 O O . GLU A 1 156 ? 1.722 4.740 4.655 1.00 97.81 156 GLU A O 1
ATOM 1297 N N . GLU A 1 157 ? 2.379 3.746 2.742 1.00 98.31 157 GLU A N 1
ATOM 1298 C CA . GLU A 1 157 ? 3.609 3.130 3.239 1.00 98.31 157 GLU A CA 1
ATOM 1299 C C . GLU A 1 157 ? 4.823 3.601 2.443 1.00 98.31 157 GLU A C 1
ATOM 1301 O O . GLU A 1 157 ? 4.753 3.807 1.231 1.00 98.31 157 GLU A O 1
ATOM 1306 N N . ILE A 1 158 ? 5.951 3.730 3.138 1.00 97.88 158 ILE A N 1
ATOM 1307 C CA . ILE A 1 158 ? 7.258 4.029 2.562 1.00 97.88 158 ILE A CA 1
ATOM 1308 C C . ILE A 1 158 ? 8.156 2.808 2.755 1.00 97.88 158 ILE A C 1
ATOM 1310 O O . ILE A 1 158 ? 8.267 2.261 3.858 1.00 97.88 158 ILE A O 1
ATOM 1314 N N . LEU A 1 159 ? 8.820 2.402 1.680 1.00 96.94 159 LEU A N 1
ATOM 1315 C CA . LEU A 1 159 ? 9.896 1.423 1.675 1.00 96.94 159 LEU A CA 1
ATOM 1316 C C . LEU A 1 159 ? 11.136 2.068 1.056 1.00 96.94 159 LEU A C 1
ATOM 1318 O O . LEU A 1 159 ? 11.202 2.296 -0.150 1.00 96.94 159 LEU A O 1
ATOM 1322 N N . ASP A 1 160 ? 12.111 2.372 1.907 1.00 96.00 160 ASP A N 1
ATOM 1323 C CA . ASP A 1 160 ? 13.400 2.923 1.502 1.00 96.00 160 ASP A CA 1
ATOM 1324 C C . ASP A 1 160 ? 14.475 1.839 1.619 1.00 96.00 160 ASP A C 1
ATOM 1326 O O . ASP A 1 160 ? 14.928 1.489 2.714 1.00 96.00 160 ASP A O 1
ATOM 1330 N N . GLU A 1 161 ? 14.867 1.307 0.465 1.00 95.38 161 GLU A N 1
ATOM 1331 C CA . GLU A 1 161 ? 15.957 0.347 0.304 1.00 95.38 161 GLU A CA 1
ATOM 1332 C C . GLU A 1 161 ? 17.063 0.930 -0.586 1.00 95.38 161 GLU A C 1
ATOM 1334 O O . GLU A 1 161 ? 17.795 0.207 -1.274 1.00 95.38 161 GLU A O 1
ATOM 1339 N N . THR A 1 162 ? 17.206 2.262 -0.589 1.00 91.25 162 THR A N 1
ATOM 1340 C CA . THR A 1 162 ? 18.246 2.964 -1.358 1.00 91.25 162 THR A CA 1
ATOM 1341 C C . THR A 1 162 ? 19.647 2.496 -0.965 1.00 91.25 162 THR A C 1
ATOM 1343 O O . THR A 1 162 ? 20.546 2.436 -1.806 1.00 91.25 162 THR A O 1
ATOM 1346 N N . ILE A 1 163 ? 19.813 2.064 0.288 1.00 86.62 163 ILE A N 1
ATOM 1347 C CA . ILE A 1 163 ? 20.994 1.354 0.775 1.00 86.62 163 ILE A CA 1
ATOM 1348 C C . ILE A 1 163 ? 20.776 -0.154 0.605 1.00 86.62 163 ILE A C 1
ATOM 1350 O O . ILE A 1 163 ? 20.054 -0.779 1.371 1.00 86.62 163 ILE A O 1
ATOM 1354 N N . GLY A 1 164 ? 21.463 -0.757 -0.366 1.00 84.38 164 GLY A N 1
ATOM 1355 C CA . GLY A 1 164 ? 21.518 -2.212 -0.546 1.00 84.38 164 GLY A CA 1
ATOM 1356 C C . GLY A 1 164 ? 20.744 -2.723 -1.760 1.00 84.38 164 GLY A C 1
ATOM 1357 O O . GLY A 1 164 ? 21.316 -3.492 -2.533 1.00 84.38 164 GLY A O 1
ATOM 1358 N N . ALA A 1 165 ? 19.499 -2.279 -1.966 1.00 87.00 165 ALA A N 1
ATOM 1359 C CA . ALA A 1 165 ? 18.683 -2.677 -3.123 1.00 87.00 165 ALA A CA 1
ATOM 1360 C C . ALA A 1 165 ? 18.432 -1.544 -4.135 1.00 87.00 165 ALA A C 1
ATOM 1362 O O . ALA A 1 165 ? 17.901 -1.799 -5.214 1.00 87.00 165 ALA A O 1
ATOM 1363 N N . PHE A 1 166 ? 18.865 -0.321 -3.815 1.00 94.06 166 PHE A N 1
ATOM 1364 C CA . PHE A 1 166 ? 18.866 0.850 -4.693 1.00 94.06 166 PHE A CA 1
ATOM 1365 C C . PHE A 1 166 ? 17.484 1.259 -5.212 1.00 94.06 166 PHE A C 1
ATOM 1367 O O . PHE A 1 166 ? 17.344 1.656 -6.373 1.00 94.06 166 PHE A O 1
ATOM 1374 N N . PHE A 1 167 ? 16.464 1.184 -4.357 1.00 96.50 167 PHE A N 1
ATOM 1375 C CA . PHE A 1 167 ? 15.137 1.686 -4.691 1.00 96.50 167 PHE A CA 1
ATOM 1376 C C . PHE A 1 167 ? 14.439 2.357 -3.509 1.00 96.50 167 PHE A C 1
ATOM 1378 O O . PHE A 1 167 ? 14.733 2.092 -2.345 1.00 96.50 167 PHE A O 1
ATOM 1385 N N . TYR A 1 168 ? 13.488 3.211 -3.851 1.00 97.62 168 TYR A N 1
ATOM 1386 C CA . TYR A 1 168 ? 12.542 3.861 -2.964 1.00 97.62 168 TYR A CA 1
ATOM 1387 C C . TYR A 1 168 ? 11.137 3.628 -3.522 1.00 97.62 168 TYR A C 1
ATOM 1389 O O . TYR A 1 168 ? 10.919 3.778 -4.726 1.00 97.62 168 TYR A O 1
ATOM 1397 N N . ASP A 1 169 ? 10.188 3.264 -2.666 1.00 98.25 169 ASP A N 1
ATOM 1398 C CA . ASP A 1 169 ? 8.782 3.121 -3.038 1.00 98.25 169 ASP A CA 1
ATOM 1399 C C . ASP A 1 169 ? 7.882 3.746 -1.971 1.00 98.25 169 ASP A C 1
ATOM 1401 O O . ASP A 1 169 ? 7.935 3.388 -0.794 1.00 98.25 169 ASP A O 1
ATOM 1405 N N . HIS A 1 170 ? 7.035 4.673 -2.398 1.00 98.19 170 HIS A N 1
ATOM 1406 C CA . HIS A 1 170 ? 5.905 5.191 -1.642 1.00 98.19 170 HIS A CA 1
ATOM 1407 C C . HIS A 1 170 ? 4.634 4.663 -2.287 1.00 98.19 170 HIS A C 1
ATOM 1409 O O . HIS A 1 170 ? 4.345 4.984 -3.441 1.00 98.19 170 HIS A O 1
ATOM 1415 N N . PHE A 1 171 ? 3.872 3.848 -1.566 1.00 98.12 171 PHE A N 1
ATOM 1416 C CA . PHE A 1 171 ? 2.736 3.121 -2.125 1.00 98.12 171 PHE A CA 1
ATOM 1417 C C . PHE A 1 171 ? 1.525 3.131 -1.195 1.00 98.12 171 PHE A C 1
ATOM 1419 O O . PHE A 1 171 ? 1.634 3.273 0.019 1.00 98.12 171 PHE A O 1
ATOM 1426 N N . ILE A 1 172 ? 0.343 2.946 -1.784 1.00 97.94 172 ILE A N 1
ATOM 1427 C CA . ILE A 1 172 ? -0.897 2.690 -1.048 1.00 97.94 172 ILE A CA 1
ATOM 1428 C C . ILE A 1 172 ? -1.184 1.196 -1.046 1.00 97.94 172 ILE A C 1
ATOM 1430 O O . ILE A 1 172 ? -1.187 0.560 -2.105 1.00 97.94 172 ILE A O 1
ATOM 1434 N N . ILE A 1 173 ? -1.550 0.669 0.120 1.00 97.94 173 ILE A N 1
ATOM 1435 C CA . ILE A 1 173 ? -2.273 -0.594 0.264 1.00 97.94 173 ILE A CA 1
ATOM 1436 C C . ILE A 1 173 ? -3.692 -0.316 0.752 1.00 97.94 173 ILE A C 1
ATOM 1438 O O . ILE A 1 173 ? -3.918 0.515 1.630 1.00 97.94 173 ILE A O 1
ATOM 1442 N N . VAL A 1 174 ? -4.664 -1.053 0.215 1.00 97.38 174 VAL A N 1
ATOM 1443 C CA . VAL A 1 174 ? -6.025 -1.071 0.755 1.00 97.38 174 VAL A CA 1
ATOM 1444 C C . VAL A 1 174 ? -6.301 -2.406 1.422 1.00 97.38 174 VAL A C 1
ATOM 1446 O O . VAL A 1 174 ? -6.147 -3.463 0.807 1.00 97.38 174 VAL A O 1
ATOM 1449 N N . PHE A 1 175 ? -6.790 -2.349 2.656 1.00 96.56 175 PHE A N 1
ATOM 1450 C CA . PHE A 1 175 ? -7.242 -3.495 3.427 1.00 96.56 175 PHE A CA 1
ATOM 1451 C C . PHE A 1 175 ? -8.753 -3.467 3.627 1.00 96.56 175 PHE A C 1
ATOM 1453 O O . PHE A 1 175 ? -9.358 -2.411 3.793 1.00 96.56 175 PHE A O 1
ATOM 1460 N N . THR A 1 176 ? -9.375 -4.640 3.682 1.00 93.94 176 THR A N 1
ATOM 1461 C CA . THR A 1 176 ? -10.757 -4.783 4.158 1.00 93.94 176 THR A CA 1
ATOM 1462 C C . THR A 1 176 ? -10.902 -6.045 4.996 1.00 93.94 176 THR A C 1
ATOM 1464 O O . THR A 1 176 ? -10.115 -6.986 4.857 1.00 93.94 176 THR A O 1
ATOM 1467 N N . ASN A 1 177 ? -11.893 -6.066 5.886 1.00 90.38 177 ASN A N 1
ATOM 1468 C CA . ASN A 1 177 ? -12.158 -7.219 6.735 1.00 90.38 177 ASN A CA 1
ATOM 1469 C C . ASN A 1 177 ? -12.855 -8.324 5.924 1.00 90.38 177 ASN A C 1
ATOM 1471 O O . ASN A 1 177 ? -13.969 -8.149 5.428 1.00 90.38 177 ASN A O 1
ATOM 1475 N N . ILE A 1 178 ? -12.192 -9.473 5.797 1.00 89.69 178 ILE A N 1
ATOM 1476 C CA . ILE A 1 178 ? -12.698 -10.673 5.134 1.00 89.69 178 ILE A CA 1
ATOM 1477 C C . ILE A 1 178 ? -12.532 -11.844 6.099 1.00 89.69 178 ILE A C 1
ATOM 1479 O O . ILE A 1 178 ? -11.416 -12.301 6.342 1.00 89.69 178 ILE A O 1
ATOM 1483 N N . ASN A 1 179 ? -13.651 -12.381 6.589 1.00 87.62 179 ASN A N 1
ATOM 1484 C CA . ASN A 1 179 ? -13.683 -13.495 7.545 1.00 87.62 179 ASN A CA 1
ATOM 1485 C C . ASN A 1 179 ? -12.907 -13.195 8.840 1.00 87.62 179 ASN A C 1
ATOM 1487 O O . ASN A 1 179 ? -12.132 -14.026 9.307 1.00 87.62 179 ASN A O 1
ATOM 1491 N N . ASN A 1 180 ? -13.127 -12.008 9.413 1.00 86.06 180 ASN A N 1
ATOM 1492 C CA . ASN A 1 180 ? -12.513 -11.552 10.661 1.00 86.06 180 ASN A CA 1
ATOM 1493 C C . ASN A 1 180 ? -10.992 -11.319 10.592 1.00 86.06 180 ASN A C 1
ATOM 1495 O O . ASN A 1 180 ? -10.333 -11.228 11.625 1.00 86.06 180 ASN A O 1
ATOM 1499 N N . SER A 1 181 ? -10.427 -11.183 9.392 1.00 90.44 181 SER A N 1
ATOM 1500 C CA . SER A 1 181 ? -9.057 -10.709 9.202 1.00 90.44 181 SER A CA 1
ATOM 1501 C C . SER A 1 181 ? -8.994 -9.626 8.137 1.00 90.44 181 SER A C 1
ATOM 1503 O O . SER A 1 181 ? -9.732 -9.654 7.149 1.00 90.44 181 SER A O 1
ATOM 1505 N N . TYR A 1 182 ? -8.121 -8.646 8.343 1.00 93.31 182 TYR A N 1
ATOM 1506 C CA . TYR A 1 182 ? -7.873 -7.607 7.355 1.00 93.31 182 TYR A CA 1
ATOM 1507 C C . TYR A 1 182 ? -6.936 -8.148 6.282 1.00 93.31 182 TYR A C 1
ATOM 1509 O O . TYR A 1 182 ? -5.839 -8.616 6.577 1.00 93.31 182 TYR A O 1
ATOM 1517 N N . LYS A 1 183 ? -7.393 -8.122 5.030 1.00 95.31 183 LYS A N 1
ATOM 1518 C CA . LYS A 1 183 ? -6.634 -8.627 3.882 1.00 95.31 183 LYS A CA 1
ATOM 1519 C C . LYS A 1 183 ? -6.349 -7.507 2.904 1.00 95.31 183 LYS A C 1
ATOM 1521 O O . LYS A 1 183 ? -7.233 -6.691 2.647 1.00 95.31 183 LYS A O 1
ATOM 1526 N N . GLU A 1 184 ? -5.142 -7.518 2.345 1.00 97.00 184 GLU A N 1
ATOM 1527 C CA . GLU A 1 184 ? -4.776 -6.672 1.211 1.00 97.00 184 GLU A CA 1
ATOM 1528 C C . GLU A 1 184 ? -5.704 -6.993 0.033 1.00 97.00 184 GLU A C 1
ATOM 1530 O O . GLU A 1 184 ? -5.811 -8.144 -0.401 1.00 97.00 184 GLU A O 1
ATOM 1535 N N . VAL A 1 185 ? -6.377 -5.965 -0.478 1.00 97.12 185 VAL A N 1
ATOM 1536 C CA . VAL A 1 185 ? -7.308 -6.054 -1.610 1.00 97.12 185 VAL A CA 1
ATOM 1537 C C . VAL A 1 185 ? -6.948 -5.136 -2.773 1.00 97.12 185 VAL A C 1
ATOM 1539 O O . VAL A 1 185 ? -7.639 -5.145 -3.794 1.00 97.12 185 VAL A O 1
ATOM 1542 N N . PHE A 1 186 ? -5.893 -4.339 -2.614 1.00 97.69 186 PHE A N 1
ATOM 1543 C CA . PHE A 1 186 ? -5.322 -3.469 -3.633 1.00 97.69 186 PHE A CA 1
ATOM 1544 C C . PHE A 1 186 ? -3.951 -2.969 -3.171 1.00 97.69 186 PHE A C 1
ATOM 1546 O O . PHE A 1 186 ? -3.757 -2.750 -1.976 1.00 97.69 186 PHE A O 1
ATOM 1553 N N . ARG A 1 187 ? -3.040 -2.748 -4.120 1.00 97.19 187 ARG A N 1
ATOM 1554 C CA . ARG A 1 187 ? -1.742 -2.109 -3.897 1.00 97.19 187 ARG A CA 1
ATOM 1555 C C . ARG A 1 187 ? -1.325 -1.339 -5.147 1.00 97.19 187 ARG A C 1
ATOM 1557 O O . ARG A 1 187 ? -1.469 -1.875 -6.246 1.00 97.19 187 ARG A O 1
ATOM 1564 N N . GLN A 1 188 ? -0.785 -0.136 -4.973 1.00 97.44 188 GLN A N 1
ATOM 1565 C CA . GLN A 1 188 ? -0.257 0.686 -6.062 1.00 97.44 188 GLN A CA 1
ATOM 1566 C C . GLN A 1 188 ? 0.835 1.638 -5.557 1.00 97.44 188 GLN A C 1
ATOM 1568 O O . GLN A 1 188 ? 0.610 2.357 -4.585 1.00 97.44 188 GLN A O 1
ATOM 1573 N N . SER A 1 189 ? 1.967 1.693 -6.260 1.00 97.81 189 SER A N 1
ATOM 1574 C CA . SER A 1 189 ? 3.008 2.708 -6.057 1.00 97.81 189 SER A CA 1
ATOM 1575 C C . SER A 1 189 ? 2.520 4.091 -6.494 1.00 97.81 189 SER A C 1
ATOM 1577 O O . SER A 1 189 ? 1.938 4.238 -7.568 1.00 97.81 189 SER A O 1
ATOM 1579 N N . ILE A 1 190 ? 2.731 5.096 -5.652 1.00 97.38 190 ILE A N 1
ATOM 1580 C CA . ILE A 1 190 ? 2.472 6.520 -5.914 1.00 97.38 190 ILE A CA 1
ATOM 1581 C C . ILE A 1 190 ? 3.738 7.186 -6.425 1.00 97.38 190 ILE A C 1
ATOM 1583 O O . ILE A 1 190 ? 3.684 7.963 -7.374 1.00 97.38 190 ILE A O 1
ATOM 1587 N N . ASN A 1 191 ? 4.865 6.892 -5.785 1.00 98.31 191 ASN A N 1
ATOM 1588 C CA . ASN A 1 191 ? 6.159 7.430 -6.151 1.00 98.31 191 ASN A CA 1
ATOM 1589 C C . ASN A 1 191 ? 7.209 6.336 -5.978 1.00 98.31 191 ASN A C 1
ATOM 1591 O O . ASN A 1 191 ? 7.530 5.946 -4.859 1.00 98.31 191 ASN A O 1
ATOM 1595 N N . TYR A 1 192 ? 7.715 5.839 -7.097 1.00 98.44 192 TYR A N 1
ATOM 1596 C CA . TYR A 1 192 ? 8.734 4.805 -7.139 1.00 98.44 192 TYR A CA 1
ATOM 1597 C C . TYR A 1 192 ? 9.960 5.333 -7.863 1.00 98.44 192 TYR A C 1
ATOM 1599 O O . TYR A 1 192 ? 9.853 5.954 -8.923 1.00 98.44 192 TYR A O 1
ATOM 1607 N N . GLU A 1 193 ? 11.126 5.007 -7.331 1.00 98.06 193 GLU A N 1
ATOM 1608 C CA . GLU A 1 193 ? 12.407 5.257 -7.962 1.00 98.06 193 GLU A CA 1
ATOM 1609 C C . GLU A 1 193 ? 13.317 4.051 -7.756 1.00 98.06 193 GLU A C 1
ATOM 1611 O O . GLU A 1 193 ? 13.472 3.569 -6.638 1.00 98.06 193 GLU A O 1
ATOM 1616 N N . SER A 1 194 ? 13.962 3.576 -8.818 1.00 97.19 194 SER A N 1
ATOM 1617 C CA . SER A 1 194 ? 15.002 2.559 -8.692 1.00 97.19 194 SER A CA 1
ATOM 1618 C C . SER A 1 194 ? 16.155 2.768 -9.651 1.00 97.19 194 SER A C 1
ATOM 1620 O O . SER A 1 194 ? 16.017 3.358 -10.727 1.00 97.19 194 SER A O 1
ATOM 1622 N N . TYR A 1 195 ? 17.311 2.260 -9.240 1.00 95.44 195 TYR A N 1
ATOM 1623 C CA . TYR A 1 195 ? 18.539 2.279 -10.013 1.00 95.44 195 TYR A CA 1
ATOM 1624 C C . TYR A 1 195 ? 18.935 0.856 -10.367 1.00 95.44 195 TYR A C 1
ATOM 1626 O O . TYR A 1 195 ? 18.937 -0.044 -9.531 1.00 95.44 195 TYR A O 1
ATOM 1634 N N . PHE A 1 196 ? 19.306 0.656 -11.623 1.00 93.94 196 PHE A N 1
ATOM 1635 C CA . PHE A 1 196 ? 19.672 -0.647 -12.142 1.00 93.94 196 PHE A CA 1
ATOM 1636 C C . PHE A 1 196 ? 20.971 -0.561 -12.931 1.00 93.94 196 PHE A C 1
ATOM 1638 O O . PHE A 1 196 ? 21.085 0.218 -13.880 1.00 93.94 196 PHE A O 1
ATOM 1645 N N . PHE A 1 197 ? 21.942 -1.393 -12.561 1.00 92.88 197 PHE A N 1
ATOM 1646 C CA . PHE A 1 197 ? 23.187 -1.536 -13.302 1.00 92.88 197 PHE A CA 1
ATOM 1647 C C . PHE A 1 197 ? 23.146 -2.776 -14.191 1.00 92.88 197 PHE A C 1
ATOM 1649 O O . PHE A 1 197 ? 22.925 -3.893 -13.723 1.00 92.88 197 PHE A O 1
ATOM 1656 N N . GLU A 1 198 ? 23.417 -2.598 -15.482 1.00 91.06 198 GLU A N 1
ATOM 1657 C CA . GLU A 1 198 ? 23.252 -3.646 -16.496 1.00 91.06 198 GLU A CA 1
ATOM 1658 C C . GLU A 1 198 ? 24.029 -4.938 -16.178 1.00 91.06 198 GLU A C 1
ATOM 1660 O O . GLU A 1 198 ? 23.504 -6.041 -16.378 1.00 91.06 198 GLU A O 1
ATOM 1665 N N . LYS A 1 199 ? 25.231 -4.815 -15.584 1.00 91.00 199 LYS A N 1
ATOM 1666 C CA . LYS A 1 199 ? 26.059 -5.972 -15.190 1.00 91.00 199 LYS A CA 1
ATOM 1667 C C . LYS A 1 199 ? 25.410 -6.887 -14.164 1.00 91.00 199 LYS A C 1
ATOM 1669 O O . LYS A 1 199 ? 25.799 -8.046 -14.086 1.00 91.00 199 LYS A O 1
ATOM 1674 N N . TRP A 1 200 ? 24.442 -6.412 -13.382 1.00 90.12 200 TRP A N 1
ATOM 1675 C CA . TRP A 1 200 ? 23.755 -7.271 -12.415 1.00 90.12 200 TRP A CA 1
ATOM 1676 C C . TRP A 1 200 ? 22.922 -8.358 -13.100 1.00 90.12 200 TRP A C 1
ATOM 1678 O O . TRP A 1 200 ? 22.778 -9.447 -12.552 1.00 90.12 200 TRP A O 1
ATOM 1688 N N . SER A 1 201 ? 22.417 -8.090 -14.309 1.00 87.25 201 SER A N 1
ATOM 1689 C CA . SER A 1 201 ? 21.691 -9.082 -15.119 1.00 87.25 201 SER A CA 1
ATOM 1690 C C . SER A 1 201 ? 22.549 -9.749 -16.191 1.00 87.25 201 SER A C 1
ATOM 1692 O O . SER A 1 201 ? 22.292 -10.895 -16.553 1.00 87.25 201 SER A O 1
ATOM 1694 N N . ASN A 1 202 ? 23.558 -9.040 -16.703 1.00 89.25 202 ASN A N 1
ATOM 1695 C CA . ASN A 1 202 ? 24.445 -9.522 -17.752 1.00 89.25 202 ASN A CA 1
ATOM 1696 C C . ASN A 1 202 ? 25.908 -9.209 -17.389 1.00 89.25 202 ASN A C 1
ATOM 1698 O O . ASN A 1 202 ? 26.437 -8.182 -17.821 1.00 89.25 202 ASN A O 1
ATOM 1702 N N . PRO A 1 203 ? 26.564 -10.059 -16.575 1.00 90.62 203 PRO A N 1
ATOM 1703 C CA . PRO A 1 203 ? 27.904 -9.785 -16.046 1.00 90.62 203 PRO A CA 1
ATOM 1704 C C . PRO A 1 203 ? 28.976 -9.565 -17.121 1.00 90.62 203 PRO A C 1
ATOM 1706 O O . PRO A 1 203 ? 29.914 -8.795 -16.899 1.00 90.62 203 PRO A O 1
ATOM 1709 N N . ASP A 1 204 ? 28.805 -10.197 -18.284 1.00 92.75 204 ASP A N 1
ATOM 1710 C CA . ASP A 1 204 ? 29.773 -10.208 -19.384 1.00 92.75 204 ASP A CA 1
ATOM 1711 C C . ASP A 1 204 ? 29.628 -9.010 -20.336 1.00 92.75 204 ASP A C 1
ATOM 1713 O O . ASP A 1 204 ? 30.339 -8.926 -21.336 1.00 92.75 204 ASP A O 1
ATOM 1717 N N . ILE A 1 205 ? 28.704 -8.077 -20.071 1.00 90.19 205 ILE A N 1
ATOM 1718 C CA . ILE A 1 205 ? 28.475 -6.955 -20.982 1.00 90.19 205 ILE A CA 1
ATOM 1719 C C . ILE A 1 205 ? 29.643 -5.960 -20.983 1.00 90.19 205 ILE A C 1
ATOM 1721 O O . ILE A 1 205 ? 30.038 -5.391 -19.955 1.00 90.19 205 ILE A O 1
ATOM 1725 N N . ASP A 1 206 ? 30.154 -5.702 -22.184 1.00 85.19 206 ASP A N 1
ATOM 1726 C CA . ASP A 1 206 ? 31.111 -4.637 -22.440 1.00 85.19 206 ASP A CA 1
ATOM 1727 C C . ASP A 1 206 ? 30.391 -3.283 -22.433 1.00 85.19 206 ASP A C 1
ATOM 1729 O O . ASP A 1 206 ? 29.442 -3.066 -23.184 1.00 85.19 206 ASP A O 1
ATOM 1733 N N . ASN A 1 207 ? 30.887 -2.334 -21.634 1.00 86.88 207 ASN A N 1
ATOM 1734 C CA . ASN A 1 207 ? 30.312 -0.990 -21.453 1.00 86.88 207 ASN A CA 1
ATOM 1735 C C . ASN A 1 207 ? 28.890 -0.980 -20.854 1.00 86.88 207 ASN A C 1
ATOM 1737 O O . ASN A 1 207 ? 27.958 -0.506 -21.513 1.00 86.88 207 ASN A O 1
ATOM 1741 N N . PRO A 1 208 ? 28.721 -1.441 -19.605 1.00 91.06 208 PRO A N 1
ATOM 1742 C CA . PRO A 1 208 ? 27.416 -1.451 -18.965 1.00 91.06 208 PRO A CA 1
ATOM 1743 C C . PRO A 1 208 ? 26.864 -0.049 -18.755 1.00 91.06 208 PRO A C 1
ATOM 1745 O O . PRO A 1 208 ? 27.610 0.920 -18.580 1.00 91.06 208 PRO A O 1
ATOM 1748 N N . LYS A 1 209 ? 25.539 0.033 -18.724 1.00 91.88 209 LYS A N 1
ATOM 1749 C CA . LYS A 1 209 ? 24.817 1.268 -18.436 1.00 91.88 209 LYS A CA 1
ATOM 1750 C C . LYS A 1 209 ? 24.167 1.230 -17.063 1.00 91.88 209 LYS A C 1
ATOM 1752 O O . LYS A 1 209 ? 23.752 0.179 -16.570 1.00 91.88 209 LYS A O 1
ATOM 1757 N N . TRP A 1 210 ? 24.031 2.418 -16.493 1.00 94.50 210 TRP A N 1
ATOM 1758 C CA . TRP A 1 21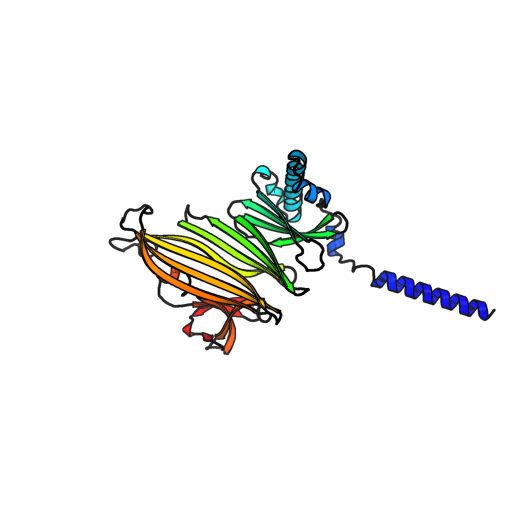0 ? 23.098 2.667 -15.410 1.00 94.50 210 TRP A CA 1
ATOM 1759 C C . TRP A 1 210 ? 21.760 3.108 -15.976 1.00 94.50 210 TRP A C 1
ATOM 1761 O O . TRP A 1 210 ? 21.687 3.979 -16.848 1.00 94.50 210 TRP A O 1
ATOM 1771 N N . PHE A 1 211 ? 20.707 2.519 -15.434 1.00 95.44 211 PHE A N 1
ATOM 1772 C CA . PHE A 1 211 ? 19.332 2.881 -15.698 1.00 95.44 211 PHE A CA 1
ATOM 1773 C C . PHE A 1 211 ? 18.705 3.418 -14.420 1.00 95.44 211 PHE A C 1
ATOM 1775 O O . PHE A 1 211 ? 18.941 2.882 -13.339 1.00 95.44 211 PHE A O 1
ATOM 1782 N N . LYS A 1 212 ? 17.885 4.454 -14.564 1.00 97.00 212 LYS A N 1
ATOM 1783 C CA . LYS A 1 212 ? 16.973 4.916 -13.522 1.00 97.00 212 LYS A CA 1
ATOM 1784 C C . LYS A 1 212 ? 15.550 4.688 -14.005 1.00 97.00 212 LYS A C 1
ATOM 1786 O O . LYS A 1 212 ? 15.220 5.053 -15.137 1.00 97.00 212 LYS A O 1
ATOM 1791 N N . LEU A 1 213 ? 14.730 4.072 -13.169 1.00 97.81 213 LEU A N 1
ATOM 1792 C CA . LEU A 1 213 ? 13.314 3.849 -13.412 1.00 97.81 213 LEU A CA 1
ATOM 1793 C C . LEU A 1 213 ? 12.502 4.677 -12.432 1.00 97.81 213 LEU A C 1
ATOM 1795 O O . LEU A 1 213 ? 12.856 4.747 -11.259 1.00 97.81 213 LEU A O 1
ATOM 1799 N N . THR A 1 214 ? 11.418 5.281 -12.908 1.00 98.38 214 THR A N 1
ATOM 1800 C CA . THR A 1 214 ? 10.485 5.999 -12.039 1.00 98.38 214 THR A CA 1
ATOM 1801 C C . THR A 1 214 ? 9.035 5.639 -12.337 1.00 98.38 214 THR A C 1
ATOM 1803 O O . THR A 1 214 ? 8.688 5.319 -13.480 1.00 98.38 214 THR A O 1
ATOM 1806 N N . GLU A 1 215 ? 8.193 5.706 -11.306 1.00 98.50 215 GLU A N 1
ATOM 1807 C CA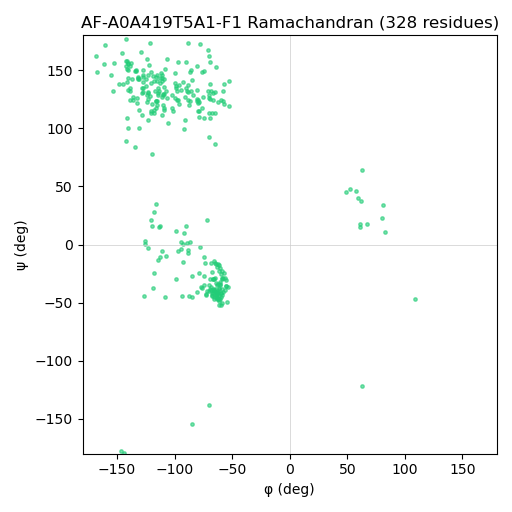 . GLU A 1 215 ? 6.731 5.727 -11.402 1.00 98.50 215 GLU A CA 1
ATOM 1808 C C . GLU A 1 215 ? 6.193 6.902 -10.593 1.00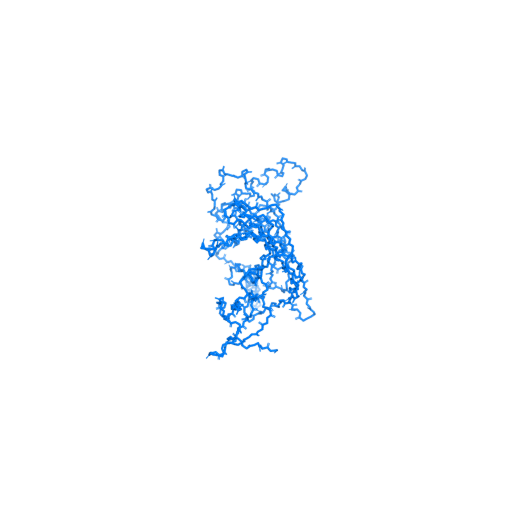 98.50 215 GLU A C 1
ATOM 1810 O O . GLU A 1 215 ? 6.543 7.060 -9.431 1.00 98.50 215 GLU A O 1
ATOM 1815 N N . GLU A 1 216 ? 5.318 7.695 -11.199 1.00 98.44 216 GLU A N 1
ATOM 1816 C CA . GLU A 1 216 ? 4.535 8.723 -10.518 1.00 98.44 216 GLU A CA 1
ATOM 1817 C C . GLU A 1 216 ? 3.058 8.449 -10.798 1.00 98.44 216 GLU A C 1
ATOM 1819 O O . GLU A 1 216 ? 2.650 8.390 -11.963 1.00 98.44 216 GLU A O 1
ATOM 1824 N N . ALA A 1 217 ? 2.251 8.276 -9.756 1.00 97.88 217 ALA A N 1
ATOM 1825 C CA . ALA A 1 217 ? 0.832 7.980 -9.872 1.00 97.88 217 ALA A CA 1
ATOM 1826 C C . ALA A 1 217 ? -0.012 8.877 -8.968 1.00 97.88 217 ALA A C 1
ATOM 1828 O O . ALA A 1 217 ? 0.342 9.173 -7.831 1.00 97.88 217 ALA A O 1
ATOM 1829 N N . ILE A 1 218 ? -1.179 9.263 -9.471 1.00 96.75 218 ILE A N 1
ATOM 1830 C CA . ILE A 1 218 ? -2.221 9.945 -8.710 1.00 96.75 218 ILE A CA 1
ATOM 1831 C C . ILE A 1 218 ? -3.413 9.002 -8.636 1.00 96.75 218 ILE A C 1
ATOM 1833 O O . ILE A 1 218 ? -3.872 8.492 -9.661 1.00 96.75 218 ILE A O 1
ATOM 1837 N N . LEU A 1 219 ? -3.911 8.783 -7.421 1.00 94.62 219 LEU A N 1
ATOM 1838 C CA . LEU A 1 219 ? -5.080 7.956 -7.167 1.00 94.62 219 LEU A CA 1
ATOM 1839 C C . LEU A 1 219 ? -6.260 8.826 -6.747 1.00 94.62 219 LEU A C 1
ATOM 1841 O O . LEU A 1 219 ? -6.134 9.696 -5.888 1.00 94.62 219 LEU A O 1
ATOM 1845 N N . ASP A 1 220 ? -7.417 8.528 -7.322 1.00 93.88 220 ASP A N 1
ATOM 1846 C CA . ASP A 1 220 ? -8.710 9.046 -6.896 1.00 93.88 220 ASP A CA 1
ATOM 1847 C C . ASP A 1 220 ? -9.674 7.877 -6.688 1.00 93.88 220 ASP A C 1
ATOM 1849 O O . ASP A 1 220 ? -9.574 6.839 -7.349 1.00 93.88 220 ASP A O 1
ATOM 1853 N N . TYR A 1 221 ? -10.628 8.029 -5.778 1.00 90.62 221 TYR A N 1
ATOM 1854 C CA . TYR A 1 221 ? -11.657 7.027 -5.555 1.00 90.62 221 TYR A CA 1
ATOM 1855 C C . TYR A 1 221 ? -13.046 7.645 -5.617 1.00 90.62 221 TYR A C 1
ATOM 1857 O O . TYR A 1 221 ? -13.296 8.764 -5.182 1.00 90.62 221 TYR A O 1
ATOM 1865 N N . ALA A 1 222 ? -13.994 6.866 -6.123 1.00 88.50 222 ALA A N 1
ATOM 1866 C CA . ALA A 1 222 ? -15.380 7.286 -6.236 1.00 88.50 222 ALA A CA 1
ATOM 1867 C C . ALA A 1 222 ? -16.317 6.127 -5.916 1.00 88.50 222 ALA A C 1
ATOM 1869 O O . ALA A 1 222 ? -16.103 4.993 -6.349 1.00 88.50 222 ALA A O 1
ATOM 1870 N N . VAL A 1 223 ? -17.396 6.433 -5.198 1.00 85.31 223 VAL A N 1
ATOM 1871 C CA . VAL A 1 223 ? -18.552 5.546 -5.057 1.00 85.31 223 VAL A CA 1
ATOM 1872 C C . VAL A 1 223 ? -19.633 6.069 -5.992 1.00 85.31 223 VAL A C 1
ATOM 1874 O O . VAL A 1 223 ? -20.111 7.191 -5.833 1.00 85.31 223 VAL A O 1
ATOM 1877 N N . ASN A 1 224 ? -19.992 5.287 -7.009 1.00 80.94 224 ASN A N 1
ATOM 1878 C CA . ASN A 1 224 ? -21.038 5.700 -7.942 1.00 80.94 224 ASN A CA 1
ATOM 1879 C C . ASN A 1 224 ? -22.449 5.505 -7.351 1.00 80.94 224 ASN A C 1
ATOM 1881 O O . ASN A 1 224 ? -22.632 4.876 -6.310 1.00 80.94 224 ASN A O 1
ATOM 1885 N N . GLN A 1 225 ? -23.468 6.001 -8.061 1.00 75.50 225 GLN A N 1
ATOM 1886 C CA . GLN A 1 225 ? -24.880 5.904 -7.653 1.00 75.50 225 GLN A CA 1
ATOM 1887 C C . GLN A 1 225 ? -25.379 4.460 -7.457 1.00 75.50 225 GLN A C 1
ATOM 1889 O O . GLN A 1 225 ? -26.328 4.236 -6.714 1.00 75.50 225 GLN A O 1
ATOM 1894 N N . ASN A 1 226 ? -24.721 3.479 -8.080 1.00 79.06 226 ASN A N 1
ATOM 1895 C CA . ASN A 1 226 ? -25.040 2.057 -7.946 1.00 79.06 226 ASN A CA 1
ATOM 1896 C C . ASN A 1 226 ? -24.276 1.390 -6.791 1.00 79.06 226 ASN A C 1
ATOM 1898 O O . ASN A 1 226 ? -24.180 0.164 -6.748 1.00 79.06 226 ASN A O 1
ATOM 1902 N N . ASN A 1 227 ? -23.707 2.187 -5.881 1.00 81.94 227 ASN A N 1
ATOM 1903 C CA . ASN A 1 227 ? -22.868 1.734 -4.781 1.00 81.94 227 ASN A CA 1
ATOM 1904 C C . ASN A 1 227 ? -21.727 0.830 -5.264 1.00 81.94 227 ASN A C 1
ATOM 1906 O O . ASN A 1 227 ? -21.510 -0.252 -4.728 1.00 81.94 227 ASN A O 1
ATOM 1910 N N . GLN A 1 228 ? -21.021 1.250 -6.315 1.00 86.81 228 GLN A N 1
ATOM 1911 C CA . GLN A 1 228 ? -19.808 0.600 -6.802 1.00 86.81 228 GLN A CA 1
ATOM 1912 C C . GLN A 1 228 ? -18.612 1.506 -6.522 1.00 86.81 228 GLN A C 1
ATOM 1914 O O . GLN A 1 228 ? -18.559 2.635 -7.013 1.00 86.81 228 GLN A O 1
ATOM 1919 N N . LEU A 1 229 ? -17.661 0.996 -5.739 1.00 91.94 229 LEU A N 1
ATOM 1920 C CA . LEU A 1 229 ? -16.416 1.680 -5.419 1.00 91.94 229 LEU A CA 1
ATOM 1921 C C . LEU A 1 229 ? -15.402 1.435 -6.527 1.00 91.94 229 LEU A C 1
ATOM 1923 O O . LEU A 1 229 ? -15.156 0.291 -6.931 1.00 91.94 229 LEU A O 1
ATOM 1927 N N . THR A 1 230 ? -14.826 2.526 -7.008 1.00 94.88 230 THR A N 1
ATOM 1928 C CA . THR A 1 230 ? -13.829 2.525 -8.068 1.00 94.88 230 THR A CA 1
ATOM 1929 C C . THR A 1 230 ? -12.599 3.297 -7.635 1.00 94.88 230 THR A C 1
ATOM 1931 O O . THR A 1 230 ? -12.753 4.360 -7.041 1.00 94.88 230 THR A O 1
ATOM 1934 N N . ILE A 1 231 ? -11.416 2.789 -7.975 1.00 96.44 231 ILE A N 1
ATOM 1935 C CA . ILE A 1 231 ? -10.140 3.496 -7.831 1.00 96.44 231 ILE A CA 1
ATOM 1936 C C . ILE A 1 231 ? -9.661 3.837 -9.242 1.00 96.44 231 ILE A C 1
ATOM 1938 O O . ILE A 1 231 ? -9.460 2.938 -10.062 1.00 96.44 231 ILE A O 1
ATOM 1942 N N . ASN A 1 232 ? -9.538 5.125 -9.534 1.00 97.19 232 ASN A N 1
ATOM 1943 C CA . ASN A 1 232 ? -8.996 5.642 -10.782 1.00 97.19 232 ASN A CA 1
ATOM 1944 C C . ASN A 1 232 ? -7.538 6.033 -10.551 1.00 97.19 232 ASN A C 1
ATOM 1946 O O . ASN A 1 232 ? -7.211 6.629 -9.526 1.00 97.19 232 ASN A O 1
ATOM 1950 N N . ILE A 1 233 ? -6.672 5.685 -11.495 1.00 97.75 233 ILE A N 1
ATOM 1951 C CA . ILE A 1 233 ? -5.235 5.912 -11.394 1.00 97.75 233 ILE A CA 1
ATOM 1952 C C . ILE A 1 233 ? -4.764 6.532 -12.696 1.00 97.75 233 ILE A C 1
ATOM 1954 O O . ILE A 1 233 ? -4.889 5.908 -13.751 1.00 97.75 233 ILE A O 1
ATOM 1958 N N . SER A 1 234 ? -4.177 7.718 -12.592 1.00 98.25 234 SER A N 1
ATOM 1959 C CA . SER A 1 234 ? -3.370 8.301 -13.660 1.00 98.25 234 SER A CA 1
ATOM 1960 C C . SER A 1 234 ? -1.914 8.108 -13.276 1.00 98.25 234 SER A C 1
ATOM 1962 O O . SER A 1 234 ? -1.492 8.592 -12.224 1.00 98.25 234 SER A O 1
ATOM 1964 N N . LYS A 1 235 ? -1.153 7.357 -14.075 1.00 97.75 235 LYS A N 1
ATOM 1965 C CA . LYS A 1 235 ? 0.255 7.078 -13.776 1.00 97.75 235 LYS A CA 1
ATOM 1966 C C . LYS A 1 235 ? 1.176 7.271 -14.962 1.00 97.75 235 LYS A C 1
ATOM 1968 O O . LYS A 1 235 ? 0.821 7.024 -16.115 1.00 97.75 235 LYS A O 1
ATOM 1973 N N . THR A 1 236 ? 2.398 7.653 -14.641 1.00 98.56 236 THR A N 1
ATOM 1974 C CA . THR A 1 236 ? 3.508 7.859 -15.555 1.00 98.56 236 THR A CA 1
ATOM 1975 C C . THR A 1 236 ? 4.649 6.950 -15.136 1.00 98.56 236 THR A C 1
ATOM 1977 O O . THR A 1 236 ? 5.074 7.008 -13.991 1.00 98.56 236 THR A O 1
ATOM 1980 N N . ILE A 1 237 ? 5.185 6.159 -16.066 1.00 98.44 237 ILE A N 1
ATOM 1981 C CA . ILE A 1 237 ? 6.457 5.455 -15.869 1.00 98.44 237 ILE A CA 1
ATOM 1982 C C . ILE A 1 237 ? 7.512 6.017 -16.813 1.00 98.44 237 ILE A C 1
ATOM 1984 O O . ILE A 1 237 ? 7.210 6.354 -17.967 1.00 98.44 237 ILE A O 1
ATOM 1988 N N . ALA A 1 238 ? 8.752 6.096 -16.346 1.00 98.44 238 ALA A N 1
ATOM 1989 C CA . ALA A 1 238 ? 9.860 6.591 -17.145 1.00 98.44 238 ALA A CA 1
ATOM 1990 C C . ALA A 1 238 ? 11.143 5.786 -16.924 1.00 98.44 238 ALA A C 1
ATOM 1992 O O . ALA A 1 238 ? 11.386 5.226 -15.858 1.00 98.44 238 ALA A O 1
ATOM 1993 N N . LYS A 1 239 ? 11.961 5.731 -17.976 1.00 98.06 239 LYS A N 1
ATOM 1994 C CA . LYS A 1 239 ? 13.298 5.141 -17.983 1.00 98.06 239 LYS A CA 1
ATOM 1995 C C . LYS A 1 239 ? 1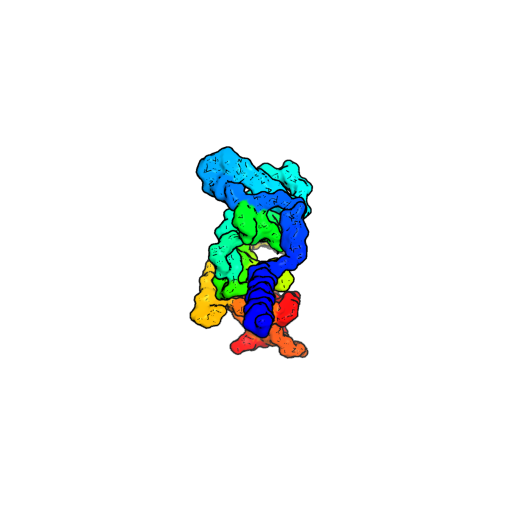4.292 6.193 -18.428 1.00 98.06 239 LYS A C 1
ATOM 1997 O O . LYS A 1 239 ? 14.131 6.817 -19.484 1.00 98.06 239 LYS A O 1
ATOM 2002 N N . TYR A 1 240 ? 15.356 6.301 -17.657 1.00 97.62 240 TYR A N 1
ATOM 2003 C CA . TYR A 1 240 ? 16.477 7.177 -17.912 1.00 97.62 240 TYR A CA 1
ATOM 2004 C C . TYR A 1 240 ? 17.766 6.363 -18.001 1.00 97.62 240 TYR A C 1
ATOM 2006 O O . TYR A 1 240 ? 17.861 5.275 -17.431 1.00 97.62 240 TYR A O 1
ATOM 2014 N N . ILE A 1 241 ? 18.759 6.890 -18.713 1.00 96.19 241 ILE A N 1
ATOM 2015 C CA . ILE A 1 241 ? 20.085 6.279 -18.859 1.00 96.19 241 ILE A CA 1
ATOM 2016 C C . ILE A 1 241 ? 21.139 7.293 -18.422 1.00 96.19 241 ILE A C 1
ATOM 2018 O O . ILE A 1 241 ? 21.052 8.470 -18.773 1.00 96.19 241 ILE A O 1
ATOM 2022 N N . ALA A 1 242 ? 22.130 6.841 -17.659 1.00 94.56 242 ALA A N 1
ATOM 2023 C CA . ALA A 1 242 ? 23.247 7.691 -17.274 1.00 94.56 242 ALA A CA 1
ATOM 2024 C C . ALA A 1 242 ? 24.220 7.931 -18.437 1.00 94.56 242 ALA A C 1
ATOM 2026 O O . ALA A 1 242 ? 24.424 7.064 -19.293 1.00 94.56 242 ALA A O 1
ATOM 2027 N N . LYS A 1 243 ? 24.868 9.100 -18.433 1.00 82.50 243 LYS A N 1
ATOM 2028 C CA . LYS A 1 243 ? 25.991 9.391 -19.342 1.00 82.50 243 LYS A CA 1
ATOM 2029 C C . LYS A 1 243 ? 27.274 8.695 -18.892 1.00 82.50 243 LYS A C 1
ATOM 2031 O O . LYS A 1 243 ? 28.028 8.199 -19.732 1.00 82.50 243 LYS A O 1
ATOM 2036 N N . ASP A 1 244 ? 27.476 8.645 -17.580 1.00 77.44 244 ASP A N 1
ATOM 2037 C CA . ASP A 1 244 ? 28.663 8.083 -16.949 1.00 77.44 244 ASP A CA 1
ATOM 2038 C C . ASP A 1 244 ? 28.528 6.569 -16.750 1.00 77.44 244 ASP A C 1
ATOM 2040 O O . ASP A 1 244 ? 27.429 6.024 -16.613 1.00 77.44 244 ASP A O 1
ATOM 2044 N N . LYS A 1 245 ? 29.672 5.879 -16.775 1.00 69.69 245 LYS A N 1
ATOM 2045 C CA . LYS A 1 245 ? 29.767 4.406 -16.806 1.00 69.69 245 LYS A CA 1
ATOM 2046 C C . LYS A 1 245 ? 30.515 3.832 -15.602 1.00 69.69 245 LYS A C 1
ATOM 2048 O O . LYS A 1 245 ? 30.972 2.688 -15.644 1.00 69.69 245 LYS A O 1
ATOM 2053 N N . ASP A 1 246 ? 30.676 4.641 -14.565 1.00 73.44 246 ASP A N 1
ATOM 2054 C CA . ASP A 1 246 ? 31.444 4.286 -13.381 1.00 73.44 246 ASP A CA 1
ATOM 2055 C C . ASP A 1 246 ? 30.715 3.231 -12.533 1.00 73.44 246 ASP A C 1
ATOM 2057 O O . ASP A 1 246 ? 29.541 2.917 -12.740 1.00 73.44 246 ASP A O 1
ATOM 2061 N N . GLY A 1 247 ? 31.431 2.643 -11.571 1.00 70.62 247 GLY A N 1
ATOM 2062 C CA . GLY A 1 247 ? 30.888 1.604 -10.687 1.00 70.62 247 GLY A CA 1
ATOM 2063 C C . GLY A 1 247 ? 29.923 2.114 -9.608 1.00 70.62 247 GLY A C 1
ATOM 2064 O O . GLY A 1 247 ? 29.280 1.302 -8.949 1.00 70.62 247 GLY A O 1
ATOM 2065 N N . SER A 1 248 ? 29.823 3.430 -9.413 1.00 83.44 248 SER A N 1
ATOM 2066 C CA . SER A 1 248 ? 28.869 4.082 -8.509 1.00 83.44 248 SER A CA 1
ATOM 2067 C C . SER A 1 248 ? 27.637 4.579 -9.264 1.00 83.44 248 SER A C 1
ATOM 2069 O O . SER A 1 248 ? 27.721 4.849 -10.460 1.00 83.44 248 SER A O 1
ATOM 2071 N N . ILE A 1 249 ? 26.512 4.746 -8.558 1.00 85.38 249 ILE A N 1
ATOM 2072 C CA . ILE A 1 249 ? 25.300 5.353 -9.128 1.00 85.38 249 ILE A CA 1
ATOM 2073 C C . ILE A 1 249 ? 25.634 6.769 -9.631 1.00 85.38 249 ILE A C 1
ATOM 2075 O O . ILE A 1 249 ? 26.124 7.578 -8.842 1.00 85.38 249 ILE A O 1
ATOM 2079 N N . PRO A 1 250 ? 25.386 7.079 -10.915 1.00 90.06 250 PRO A N 1
ATOM 2080 C CA . PRO A 1 250 ? 25.631 8.408 -11.469 1.00 90.06 250 PRO A CA 1
ATOM 2081 C C . PRO A 1 250 ? 24.667 9.466 -10.925 1.00 90.06 250 PRO A C 1
ATOM 2083 O O . PRO A 1 250 ? 23.553 9.156 -10.521 1.00 90.06 250 PRO A O 1
ATOM 2086 N N . GLU A 1 251 ? 25.056 10.738 -10.977 1.00 88.75 251 GLU A N 1
ATOM 2087 C CA . GLU A 1 251 ? 24.174 11.844 -10.567 1.00 88.75 251 GLU A CA 1
ATOM 2088 C C . GLU A 1 251 ? 23.233 12.297 -11.695 1.00 88.75 251 GLU A C 1
ATOM 2090 O O . GLU A 1 251 ? 22.143 12.812 -11.446 1.00 88.75 251 GLU A O 1
ATOM 2095 N N . ILE A 1 252 ? 23.649 12.112 -12.953 1.00 91.81 252 ILE A N 1
ATOM 2096 C CA . ILE A 1 252 ? 22.966 12.660 -14.128 1.00 91.81 252 ILE A CA 1
ATOM 2097 C C . ILE A 1 252 ? 22.413 11.532 -14.996 1.00 91.81 252 ILE A C 1
ATOM 2099 O O . ILE A 1 252 ? 23.151 10.686 -15.505 1.00 91.81 252 ILE A O 1
ATOM 2103 N N . PHE A 1 253 ? 21.105 11.591 -15.229 1.00 95.94 253 PHE A N 1
ATOM 2104 C CA . PHE A 1 253 ? 20.355 10.654 -16.054 1.00 95.94 253 PHE A CA 1
ATOM 2105 C C . PHE A 1 253 ? 19.532 11.402 -17.107 1.00 95.94 253 PHE A C 1
ATOM 2107 O O . PHE A 1 253 ? 18.788 12.326 -16.777 1.00 95.94 253 PHE A O 1
ATOM 2114 N N . ASP A 1 254 ? 19.620 10.973 -18.366 1.00 96.94 254 ASP A N 1
ATOM 2115 C CA . ASP A 1 254 ? 18.805 11.519 -19.453 1.00 96.94 254 ASP A CA 1
ATOM 2116 C C . ASP A 1 254 ? 17.568 10.649 -19.688 1.00 96.94 254 ASP A C 1
ATOM 2118 O O . ASP A 1 254 ? 17.657 9.420 -19.725 1.00 96.94 254 ASP A O 1
ATOM 2122 N N . LEU A 1 255 ? 16.410 11.282 -19.891 1.00 97.56 255 LEU A N 1
ATOM 2123 C CA . LEU A 1 255 ? 15.159 10.590 -20.203 1.00 97.56 255 LEU A CA 1
ATOM 2124 C C . LEU A 1 255 ? 15.243 9.913 -21.576 1.00 97.56 255 LEU A C 1
ATOM 2126 O O . LEU A 1 255 ? 15.562 10.557 -22.574 1.00 97.56 255 LEU A O 1
ATOM 2130 N N . VAL A 1 256 ? 14.880 8.632 -21.635 1.00 97.12 256 VAL A N 1
ATOM 2131 C CA . VAL A 1 256 ? 14.929 7.823 -22.865 1.00 97.12 256 VAL A CA 1
ATOM 2132 C C . VAL A 1 256 ? 13.550 7.316 -23.264 1.00 97.12 256 VAL A C 1
ATOM 2134 O O . VAL A 1 256 ? 13.228 7.263 -24.448 1.00 97.12 256 VAL A O 1
ATOM 2137 N N . GLU A 1 257 ? 12.721 6.942 -22.293 1.00 97.31 257 GLU A N 1
ATOM 2138 C CA . GLU A 1 257 ? 11.386 6.410 -22.553 1.00 97.31 257 GLU A CA 1
ATOM 2139 C C . GLU A 1 257 ? 10.417 6.869 -21.467 1.00 97.31 257 GLU A C 1
ATOM 2141 O O . GLU A 1 257 ? 10.757 6.863 -20.287 1.00 97.31 257 GLU A O 1
ATOM 2146 N N . LYS A 1 258 ? 9.204 7.256 -21.870 1.00 97.75 258 LYS A N 1
ATOM 2147 C CA . LYS A 1 258 ? 8.118 7.662 -20.974 1.00 97.75 258 LYS A CA 1
ATOM 2148 C C . LYS A 1 258 ? 6.803 7.081 -21.482 1.00 97.75 258 LYS A C 1
ATOM 2150 O O . LYS A 1 258 ? 6.522 7.163 -22.679 1.00 97.75 258 LYS A O 1
ATOM 2155 N N . LYS A 1 259 ? 5.994 6.513 -20.589 1.00 97.94 259 LYS A N 1
ATOM 2156 C CA . LYS A 1 259 ? 4.643 6.018 -20.891 1.00 97.94 259 LYS A CA 1
ATOM 2157 C C . LYS A 1 259 ? 3.666 6.521 -19.842 1.00 97.94 259 LYS A C 1
ATOM 2159 O O . LYS A 1 259 ? 4.003 6.570 -18.666 1.00 97.94 259 LYS A O 1
ATOM 2164 N N . ASN A 1 260 ? 2.456 6.849 -20.282 1.00 98.12 260 ASN A N 1
ATOM 2165 C CA . ASN A 1 260 ? 1.367 7.268 -19.408 1.00 98.12 260 ASN A CA 1
ATOM 2166 C C . ASN A 1 260 ? 0.233 6.246 -19.503 1.00 98.12 260 ASN A C 1
ATOM 2168 O O . ASN A 1 260 ? -0.034 5.712 -20.586 1.00 98.12 260 ASN A O 1
ATOM 2172 N N . PHE A 1 261 ? -0.440 5.998 -18.388 1.00 97.75 261 PHE A N 1
ATOM 2173 C CA . PHE A 1 261 ? -1.546 5.063 -18.294 1.00 97.75 261 PHE A CA 1
ATOM 2174 C C . PHE A 1 261 ? -2.677 5.652 -17.467 1.00 97.75 261 PHE A C 1
ATOM 2176 O O . PHE A 1 261 ? -2.449 6.264 -16.431 1.00 97.75 261 PHE A O 1
ATOM 2183 N N . GLU A 1 262 ? -3.893 5.362 -17.911 1.00 97.75 262 GLU A N 1
ATOM 2184 C CA . GLU A 1 262 ? -5.106 5.543 -17.129 1.00 97.75 262 GLU A CA 1
ATOM 2185 C C . GLU A 1 262 ? -5.653 4.159 -16.790 1.00 97.75 262 GLU A C 1
ATOM 2187 O O . GLU A 1 262 ? -5.825 3.300 -17.669 1.00 97.75 262 GLU A O 1
ATOM 2192 N N . GLU A 1 263 ? -5.893 3.915 -15.510 1.00 96.94 263 GLU A N 1
ATOM 2193 C CA . GLU A 1 263 ? -6.413 2.655 -15.006 1.00 96.94 263 GLU A CA 1
ATOM 2194 C C . GLU A 1 263 ? -7.632 2.890 -14.136 1.00 96.94 263 GLU A C 1
ATOM 2196 O O . GLU A 1 263 ? -7.724 3.857 -13.385 1.00 96.94 263 GLU A O 1
ATOM 2201 N N . ARG A 1 264 ? -8.580 1.963 -14.231 1.00 96.69 264 ARG A N 1
ATOM 2202 C CA . ARG A 1 264 ? -9.780 1.976 -13.414 1.00 96.69 264 ARG A CA 1
ATOM 2203 C C . ARG A 1 264 ? -9.971 0.606 -12.806 1.00 96.69 264 ARG A C 1
ATOM 2205 O O . ARG A 1 264 ? -10.210 -0.366 -13.519 1.00 96.69 264 ARG A O 1
ATOM 2212 N N . TYR A 1 265 ? -9.889 0.559 -11.489 1.00 97.31 265 TYR A N 1
ATOM 2213 C CA . TYR A 1 265 ? -10.137 -0.629 -10.700 1.00 97.31 265 TYR A CA 1
ATOM 2214 C C . TYR A 1 265 ? -11.541 -0.568 -10.126 1.00 97.31 265 TYR A C 1
ATOM 2216 O O . TYR A 1 265 ? -12.001 0.477 -9.666 1.00 97.31 265 TYR A O 1
ATOM 2224 N N . LEU A 1 266 ? -12.223 -1.705 -10.138 1.00 95.62 266 LEU A N 1
ATOM 2225 C CA . LEU A 1 266 ? -13.565 -1.858 -9.600 1.00 95.62 266 LEU A CA 1
ATOM 2226 C C . LEU A 1 266 ? -13.515 -2.846 -8.443 1.00 95.62 266 LEU A C 1
ATOM 2228 O O . LEU A 1 266 ? -12.957 -3.939 -8.582 1.00 95.62 266 LEU A O 1
ATOM 2232 N N . TRP A 1 267 ? -14.137 -2.495 -7.319 1.00 95.44 267 TRP A N 1
ATOM 2233 C CA . TRP A 1 267 ? -14.365 -3.468 -6.260 1.00 95.44 267 TRP A CA 1
ATOM 2234 C C . TRP A 1 267 ? -15.265 -4.599 -6.778 1.00 95.44 267 TRP A C 1
ATOM 2236 O O . TRP A 1 267 ? -16.396 -4.363 -7.215 1.00 95.44 267 TRP A O 1
ATOM 2246 N N . SER A 1 268 ? -14.779 -5.839 -6.708 1.00 94.75 268 SER A N 1
ATOM 2247 C CA . SER A 1 268 ? -15.549 -7.020 -7.091 1.00 94.75 268 SER A CA 1
ATOM 2248 C C . SER A 1 268 ? -15.890 -7.871 -5.876 1.00 94.75 268 SER A C 1
ATOM 2250 O O . SER A 1 268 ? -15.033 -8.561 -5.329 1.00 94.75 268 SER A O 1
ATOM 2252 N N . ASN A 1 269 ? -17.175 -7.919 -5.506 1.00 92.81 269 ASN A N 1
ATOM 2253 C CA . ASN A 1 269 ? -17.672 -8.831 -4.465 1.00 92.81 269 ASN A CA 1
ATOM 2254 C C . ASN A 1 269 ? -17.424 -10.314 -4.801 1.00 92.81 269 ASN A C 1
ATOM 2256 O O . ASN A 1 269 ? -17.331 -11.142 -3.903 1.00 92.81 269 ASN A O 1
ATOM 2260 N N . LYS A 1 270 ? -17.306 -10.656 -6.091 1.00 95.06 270 LYS A N 1
ATOM 2261 C CA . LYS A 1 270 ? -17.052 -12.027 -6.555 1.00 95.06 270 LYS A CA 1
ATOM 2262 C C . LYS A 1 270 ? -15.638 -12.508 -6.226 1.00 95.06 270 LYS A C 1
ATOM 2264 O O . LYS A 1 270 ? -15.461 -13.692 -5.963 1.00 95.06 270 LYS A O 1
ATOM 2269 N N . TYR A 1 271 ? -14.656 -11.609 -6.262 1.00 96.44 271 TYR A N 1
ATOM 2270 C CA . TYR A 1 271 ? -13.255 -11.929 -5.965 1.00 96.44 271 TYR A CA 1
ATOM 2271 C C . TYR A 1 271 ? -12.788 -11.376 -4.611 1.00 96.44 271 TYR A C 1
ATOM 2273 O O . TYR A 1 271 ? -11.702 -11.721 -4.163 1.00 96.44 271 TYR A O 1
ATOM 2281 N N . ASN A 1 272 ? -13.601 -10.531 -3.965 1.00 95.12 272 ASN A N 1
ATOM 2282 C CA . ASN A 1 272 ? -13.239 -9.721 -2.801 1.00 95.12 272 ASN A CA 1
ATOM 2283 C C . ASN A 1 272 ? -11.920 -8.957 -3.002 1.00 95.12 272 ASN A C 1
ATOM 2285 O O . ASN A 1 272 ? -11.053 -8.963 -2.134 1.00 95.12 272 ASN A O 1
ATOM 2289 N N . TYR A 1 273 ? -11.769 -8.333 -4.171 1.00 97.19 273 TYR A N 1
ATOM 2290 C CA . TYR A 1 273 ? -10.552 -7.629 -4.574 1.00 97.19 273 TYR A CA 1
ATOM 2291 C C . TYR A 1 273 ? -10.885 -6.511 -5.571 1.00 97.19 273 TYR A C 1
ATOM 2293 O O . TYR A 1 273 ? -11.907 -6.580 -6.268 1.00 97.19 273 TYR A O 1
A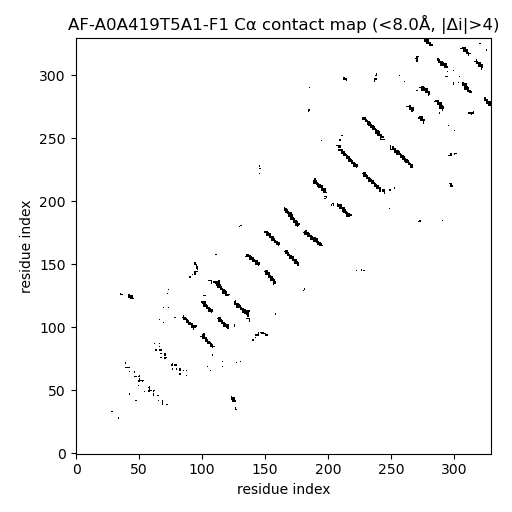TOM 2301 N N . PHE A 1 274 ? -10.020 -5.501 -5.667 1.00 97.38 274 PHE A N 1
ATOM 2302 C CA . PHE A 1 274 ? -10.092 -4.481 -6.713 1.00 97.38 274 PHE A CA 1
ATOM 2303 C C . PHE A 1 274 ? -9.496 -4.999 -8.023 1.00 97.38 274 PHE A C 1
ATOM 2305 O O . PHE A 1 274 ? -8.303 -5.271 -8.116 1.00 97.38 274 PHE A O 1
ATOM 2312 N N . ILE A 1 275 ? -10.324 -5.135 -9.056 1.00 98.00 275 ILE A N 1
ATOM 2313 C CA . ILE A 1 275 ? -9.908 -5.703 -10.344 1.00 98.00 275 ILE A CA 1
ATOM 2314 C C . ILE A 1 275 ? -9.902 -4.632 -11.436 1.00 98.00 275 ILE A C 1
ATOM 2316 O O . ILE A 1 275 ? -10.795 -3.790 -11.486 1.00 98.00 275 ILE A O 1
ATOM 2320 N N . LEU A 1 276 ? -8.939 -4.710 -12.352 1.00 97.00 276 LEU A N 1
ATOM 2321 C CA . LEU A 1 276 ? -8.914 -3.937 -13.597 1.00 97.00 276 LEU A CA 1
ATOM 2322 C C . LEU A 1 276 ? -10.041 -4.363 -14.542 1.00 97.00 276 LEU A C 1
ATOM 2324 O O . LEU A 1 276 ? -10.664 -3.540 -15.204 1.00 97.00 276 LEU A O 1
ATOM 2328 N N . LYS A 1 277 ? -10.244 -5.677 -14.669 1.00 96.88 277 LYS A N 1
ATOM 2329 C CA . LYS A 1 277 ? -11.180 -6.298 -15.617 1.00 96.88 277 LYS A CA 1
ATOM 2330 C C . LYS A 1 277 ? -11.371 -7.777 -15.299 1.00 96.88 277 LYS A C 1
ATOM 2332 O O . LYS A 1 277 ? -10.550 -8.380 -14.604 1.00 96.88 277 LYS A O 1
ATOM 2337 N N . GLU A 1 278 ? -12.436 -8.373 -15.825 1.00 97.81 278 GLU A N 1
ATOM 2338 C CA . GLU A 1 278 ? -12.596 -9.827 -15.812 1.00 97.81 278 GLU A CA 1
ATOM 2339 C C . GLU A 1 278 ? -11.913 -10.469 -17.029 1.00 97.81 278 GLU A C 1
ATOM 2341 O O . GLU A 1 278 ? -11.829 -9.899 -18.118 1.00 97.81 278 GLU A O 1
ATOM 2346 N N . GLY A 1 279 ? -11.427 -11.689 -16.839 1.00 97.62 279 GLY A N 1
ATOM 2347 C CA . GLY A 1 279 ? -10.838 -12.501 -17.891 1.00 97.62 279 GLY A CA 1
ATOM 2348 C C . GLY A 1 279 ? -11.196 -13.972 -17.736 1.00 97.62 279 GLY A C 1
ATOM 2349 O O . GLY A 1 279 ? -11.851 -14.392 -16.777 1.00 97.62 279 GLY A O 1
ATOM 2350 N N . LYS A 1 280 ? -10.750 -14.766 -18.703 1.00 97.62 280 LYS A N 1
ATOM 2351 C CA . LYS A 1 280 ? -10.918 -16.213 -18.735 1.00 97.62 280 LYS A CA 1
ATOM 2352 C C . LYS A 1 280 ? -9.613 -16.877 -19.153 1.00 97.62 280 LYS A C 1
ATOM 2354 O O . LYS A 1 280 ? -9.066 -16.528 -20.198 1.00 97.62 280 LYS A O 1
ATOM 2359 N N . ILE A 1 281 ? -9.135 -17.836 -18.368 1.00 97.44 281 ILE A N 1
ATOM 2360 C CA . ILE A 1 281 ? -7.969 -18.648 -18.729 1.00 97.44 281 ILE A CA 1
ATOM 2361 C C . ILE A 1 281 ? -8.356 -19.553 -19.904 1.00 97.44 281 ILE A C 1
ATOM 2363 O O . ILE A 1 281 ? -9.340 -20.291 -19.827 1.00 97.44 281 ILE A O 1
ATOM 2367 N N . ILE A 1 282 ? -7.594 -19.496 -20.997 1.00 97.12 282 ILE A N 1
ATOM 2368 C CA . ILE A 1 282 ? -7.931 -20.188 -22.252 1.00 97.12 282 ILE A CA 1
ATOM 2369 C C . ILE A 1 282 ? -7.894 -21.715 -22.083 1.00 97.12 282 ILE A C 1
ATOM 2371 O O . ILE A 1 282 ? -8.761 -22.409 -22.606 1.00 97.12 282 ILE A O 1
ATOM 2375 N N . SER A 1 283 ? -6.924 -22.243 -21.331 1.00 95.81 283 SER A N 1
ATOM 2376 C CA . SER A 1 283 ? -6.692 -23.690 -21.212 1.00 95.81 283 SER A CA 1
ATOM 2377 C C . SER A 1 283 ? -7.796 -24.442 -20.463 1.00 95.81 283 SER A C 1
ATOM 2379 O O . SER A 1 283 ? -8.114 -25.572 -20.821 1.00 95.81 283 SER A O 1
ATOM 2381 N N . ASN A 1 284 ? -8.385 -23.834 -19.431 1.00 95.19 284 ASN A N 1
ATOM 2382 C CA . ASN A 1 284 ? -9.350 -24.492 -18.542 1.00 95.19 284 ASN A CA 1
ATOM 2383 C C . ASN A 1 284 ? -10.690 -23.747 -18.425 1.00 95.19 284 ASN A C 1
ATOM 2385 O O . ASN A 1 284 ? -11.568 -24.174 -17.677 1.00 95.19 284 ASN A O 1
ATOM 2389 N N . ASN A 1 285 ? -10.862 -22.645 -19.161 1.00 95.00 285 ASN A N 1
ATOM 2390 C CA . ASN A 1 285 ? -12.063 -21.818 -19.158 1.00 95.00 285 ASN A CA 1
ATOM 2391 C C . ASN A 1 285 ? -12.431 -21.179 -17.799 1.00 95.00 285 ASN A C 1
ATOM 2393 O O . ASN A 1 285 ? -13.562 -20.711 -17.625 1.00 95.00 285 ASN A O 1
ATOM 2397 N N . GLU A 1 286 ? -11.499 -21.112 -16.852 1.00 96.12 286 GLU A N 1
ATOM 2398 C CA . GLU A 1 286 ? -11.708 -20.518 -15.532 1.00 96.12 286 GLU A CA 1
ATOM 2399 C C . GLU A 1 286 ? -11.846 -18.990 -15.624 1.00 96.12 286 GLU A C 1
ATOM 2401 O O . GLU A 1 286 ? -11.008 -18.321 -16.229 1.00 96.12 286 GLU A O 1
ATOM 2406 N N . LYS A 1 287 ? -12.905 -18.426 -15.022 1.00 97.38 287 LYS A N 1
ATOM 2407 C CA . LYS A 1 287 ? -13.100 -16.969 -14.919 1.00 97.38 287 LYS A CA 1
ATOM 2408 C C . LYS A 1 287 ? -12.277 -16.399 -13.769 1.00 97.38 287 LYS A C 1
ATOM 2410 O O . LYS A 1 287 ? -12.354 -16.912 -12.653 1.00 97.38 287 LYS A O 1
ATOM 2415 N N . VAL A 1 288 ? -11.568 -15.311 -14.035 1.00 98.06 288 VAL A N 1
ATOM 2416 C CA . VAL A 1 288 ? -10.620 -14.692 -13.104 1.00 98.06 288 VAL A CA 1
ATOM 2417 C C . VAL A 1 288 ? -10.743 -13.170 -13.135 1.00 98.06 288 VAL A C 1
ATOM 2419 O O . VAL A 1 288 ? -11.173 -12.590 -14.135 1.00 98.06 288 VAL A O 1
ATOM 2422 N N . GLY A 1 289 ? -10.379 -12.515 -12.037 1.00 98.25 289 GLY A N 1
ATOM 2423 C CA . GLY A 1 289 ? -10.177 -11.070 -11.989 1.00 98.25 289 GLY A CA 1
ATOM 2424 C C . GLY A 1 289 ? -8.731 -10.741 -12.338 1.00 98.25 289 GLY A C 1
ATOM 2425 O O . GLY A 1 289 ? -7.819 -11.364 -11.803 1.00 98.25 289 GLY A O 1
ATOM 2426 N N . ILE A 1 290 ? -8.495 -9.782 -13.229 1.00 98.19 290 ILE A N 1
ATOM 2427 C CA . ILE A 1 290 ? -7.152 -9.255 -13.498 1.00 98.19 290 ILE A CA 1
ATOM 2428 C C . ILE A 1 290 ? -6.903 -8.106 -12.525 1.00 98.19 290 ILE A C 1
ATOM 2430 O O . ILE A 1 290 ? -7.695 -7.169 -12.488 1.00 98.19 290 ILE A O 1
ATOM 2434 N N . ILE A 1 291 ? -5.821 -8.182 -11.749 1.00 97.81 291 ILE A N 1
ATOM 2435 C CA . ILE A 1 291 ? -5.493 -7.218 -10.685 1.00 97.81 291 ILE A CA 1
ATOM 2436 C C . ILE A 1 291 ? -4.221 -6.412 -10.966 1.00 97.81 291 ILE A C 1
ATOM 2438 O O . ILE A 1 291 ? -3.982 -5.429 -10.289 1.00 97.81 291 ILE A O 1
ATOM 2442 N N . SER A 1 292 ? -3.398 -6.804 -11.943 1.00 96.62 292 SER A N 1
ATOM 2443 C CA . SER A 1 292 ? -2.285 -5.983 -12.443 1.00 96.62 292 SER A CA 1
ATOM 2444 C C . SER A 1 292 ? -1.834 -6.462 -13.829 1.00 96.62 292 SER A C 1
ATOM 2446 O O . SER A 1 292 ? -2.035 -7.629 -14.187 1.00 96.62 292 SER A O 1
ATOM 2448 N N . ASP A 1 293 ? -1.227 -5.564 -14.604 1.00 95.69 293 ASP A N 1
ATOM 2449 C CA . ASP A 1 293 ? -0.629 -5.805 -15.919 1.00 95.69 293 ASP A CA 1
ATOM 2450 C C . ASP A 1 293 ? 0.863 -5.455 -15.869 1.00 95.69 293 ASP A C 1
ATOM 2452 O O . ASP A 1 293 ? 1.228 -4.290 -15.710 1.00 95.69 293 ASP A O 1
ATOM 2456 N N . SER A 1 294 ? 1.729 -6.458 -16.039 1.00 95.12 294 SER A N 1
ATOM 2457 C CA . SER A 1 294 ? 3.181 -6.277 -15.943 1.00 95.12 294 SER A CA 1
ATOM 2458 C C . SER A 1 294 ? 3.752 -5.382 -17.040 1.00 95.12 294 SER A C 1
ATOM 2460 O O . SER A 1 294 ? 4.890 -4.955 -16.933 1.00 95.12 294 SER A O 1
ATOM 2462 N N . SER A 1 295 ? 3.004 -5.095 -18.112 1.00 94.44 295 SER A N 1
ATOM 2463 C CA . SER A 1 295 ? 3.441 -4.150 -19.151 1.00 94.44 295 SER A CA 1
ATOM 2464 C C . SER A 1 295 ? 3.291 -2.681 -18.750 1.00 94.44 295 SER A C 1
ATOM 2466 O O . SER A 1 295 ? 3.634 -1.789 -19.527 1.00 94.44 295 SER A O 1
ATOM 2468 N N . LYS A 1 296 ? 2.757 -2.436 -17.550 1.00 95.12 296 LYS A N 1
ATOM 2469 C CA . LYS A 1 296 ? 2.482 -1.110 -16.999 1.00 95.12 296 LYS A CA 1
ATOM 2470 C C . LYS A 1 296 ? 3.232 -0.847 -15.692 1.00 95.12 296 LYS A C 1
ATOM 2472 O O . LYS A 1 296 ? 2.805 0.002 -14.913 1.00 95.12 296 LYS A O 1
ATOM 2477 N N . THR A 1 297 ? 4.305 -1.596 -15.447 1.00 94.62 297 THR A N 1
ATOM 2478 C CA . THR A 1 297 ? 5.253 -1.371 -14.349 1.00 94.62 297 THR A CA 1
ATOM 2479 C C . THR A 1 297 ? 6.568 -0.806 -14.903 1.00 94.62 297 THR A C 1
ATOM 2481 O O . THR A 1 297 ? 6.844 -0.988 -16.098 1.00 94.62 297 THR A O 1
ATOM 2484 N N . PRO A 1 298 ? 7.407 -0.152 -14.083 1.00 94.81 298 PRO A N 1
ATOM 2485 C CA . PRO A 1 298 ? 8.661 0.445 -14.540 1.00 94.81 298 PRO A CA 1
ATOM 2486 C C . PRO A 1 298 ? 9.627 -0.600 -15.112 1.00 94.81 298 PRO A C 1
ATOM 2488 O O . PRO A 1 298 ? 10.228 -0.371 -16.162 1.00 94.81 298 PRO A O 1
ATOM 2491 N N . ASP A 1 299 ? 9.680 -1.794 -14.513 1.00 92.38 299 ASP A N 1
ATOM 2492 C CA . ASP A 1 299 ? 10.519 -2.921 -14.957 1.00 92.38 299 ASP A CA 1
ATOM 2493 C C . ASP A 1 299 ? 10.267 -3.331 -16.415 1.00 92.38 299 ASP A C 1
ATOM 2495 O O . ASP A 1 299 ? 11.175 -3.788 -17.116 1.00 92.38 299 ASP A O 1
ATOM 2499 N N . SER A 1 300 ? 9.044 -3.121 -16.915 1.00 93.50 300 SER A N 1
ATOM 2500 C CA . SER A 1 300 ? 8.692 -3.405 -18.311 1.00 93.50 300 SER A CA 1
ATOM 2501 C C . SER A 1 300 ? 9.466 -2.552 -19.322 1.00 93.50 300 SER A C 1
ATOM 2503 O O . SER A 1 300 ? 9.555 -2.919 -20.497 1.00 93.50 300 SER A O 1
ATOM 2505 N N . LEU A 1 301 ? 10.035 -1.422 -18.882 1.00 93.88 301 LEU A N 1
ATOM 2506 C CA . LEU A 1 301 ? 10.882 -0.556 -19.701 1.00 93.88 301 LEU A CA 1
ATOM 2507 C C . LEU A 1 301 ? 12.310 -1.102 -19.841 1.00 93.88 301 LEU A C 1
ATOM 2509 O O . LEU A 1 301 ? 12.982 -0.759 -20.818 1.00 93.88 301 LEU A O 1
ATOM 2513 N N . LEU A 1 302 ? 12.782 -1.930 -18.900 1.00 89.69 302 LEU A N 1
ATOM 2514 C CA . LEU A 1 302 ? 14.071 -2.629 -19.000 1.00 89.69 302 LEU A CA 1
ATOM 2515 C C . LEU A 1 302 ? 13.928 -3.957 -19.733 1.00 89.69 302 LEU A C 1
ATOM 2517 O O . LEU A 1 302 ? 14.724 -4.272 -20.616 1.00 89.69 302 LEU A O 1
ATOM 2521 N N . PHE A 1 303 ? 12.884 -4.712 -19.394 1.00 84.38 303 PHE A N 1
ATOM 2522 C CA . PHE A 1 303 ? 12.664 -6.062 -19.894 1.00 84.38 303 PHE A CA 1
ATOM 2523 C C . PHE A 1 303 ? 11.334 -6.124 -20.655 1.00 84.38 303 PHE A C 1
ATOM 2525 O O . PHE A 1 303 ? 10.349 -6.654 -20.138 1.00 84.38 303 PHE A O 1
ATOM 2532 N N . PRO A 1 304 ? 11.269 -5.632 -21.910 1.00 74.25 304 PRO A N 1
ATOM 2533 C CA . PRO A 1 304 ? 10.031 -5.571 -22.698 1.00 74.25 304 PRO A CA 1
ATOM 2534 C C . PRO A 1 304 ? 9.533 -6.949 -23.183 1.00 74.25 304 PRO A C 1
ATOM 2536 O O . PRO A 1 304 ? 8.807 -7.028 -24.173 1.00 74.25 304 PRO A O 1
ATOM 2539 N N . GLY A 1 305 ? 9.957 -8.033 -22.526 1.00 80.94 305 GLY A N 1
ATOM 2540 C CA . GLY A 1 305 ? 9.699 -9.417 -22.892 1.00 80.94 305 GLY A CA 1
ATOM 2541 C C . GLY A 1 305 ? 8.245 -9.847 -22.690 1.00 80.94 305 GLY A C 1
ATOM 2542 O O . GLY A 1 305 ? 7.288 -9.162 -23.053 1.00 80.94 305 GLY A O 1
ATOM 2543 N N . GLU A 1 306 ? 8.056 -11.055 -22.163 1.00 86.81 306 GLU A N 1
ATOM 2544 C CA . GLU A 1 306 ? 6.713 -11.608 -22.011 1.00 86.81 306 GLU A CA 1
ATOM 2545 C C . GLU A 1 306 ? 5.870 -10.792 -21.022 1.00 86.81 306 GLU A C 1
ATOM 2547 O O . GLU A 1 306 ? 6.287 -10.489 -19.908 1.00 86.81 306 GLU A O 1
ATOM 2552 N N . ARG A 1 307 ? 4.644 -10.460 -21.438 1.00 93.69 307 ARG A N 1
ATOM 2553 C C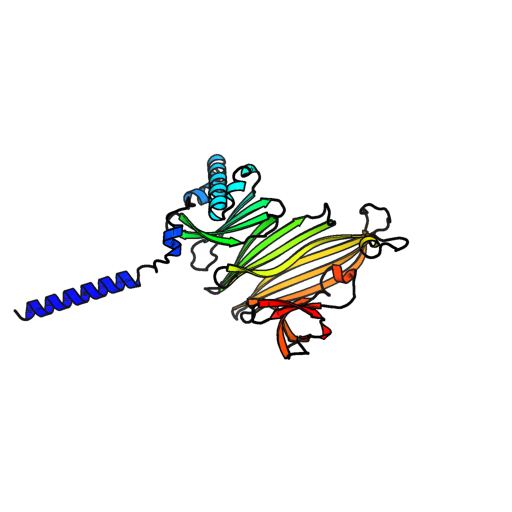A . ARG A 1 307 ? 3.677 -9.721 -20.621 1.00 93.69 307 ARG A CA 1
ATOM 2554 C C . ARG A 1 307 ? 2.847 -10.679 -19.784 1.00 93.69 307 ARG A C 1
ATOM 2556 O O . ARG A 1 307 ? 2.248 -11.609 -20.339 1.00 93.69 307 ARG A O 1
ATOM 2563 N N . TYR A 1 308 ? 2.726 -10.393 -18.497 1.00 96.50 308 TYR A N 1
ATOM 2564 C CA . TYR A 1 308 ? 1.981 -11.185 -17.529 1.00 96.50 308 TYR A CA 1
ATOM 2565 C C . TYR A 1 308 ? 0.839 -10.374 -16.921 1.00 96.50 308 TYR A C 1
ATOM 2567 O O . TYR A 1 308 ? 0.961 -9.179 -16.664 1.00 96.50 308 TYR A O 1
ATOM 2575 N N . TYR A 1 309 ? -0.267 -11.055 -16.645 1.00 97.50 309 TYR A N 1
ATOM 2576 C CA . TYR A 1 309 ? -1.301 -10.562 -15.751 1.00 97.50 309 TYR A CA 1
ATOM 2577 C C . TYR A 1 309 ? -1.116 -11.182 -14.374 1.00 97.50 309 TYR A C 1
ATOM 2579 O O . TYR A 1 309 ? -1.004 -12.405 -14.247 1.00 97.50 309 TYR A O 1
ATOM 2587 N N . LYS A 1 310 ? -1.151 -10.340 -13.340 1.00 97.81 310 LYS A N 1
ATOM 2588 C CA . LYS A 1 310 ? -1.458 -10.792 -11.983 1.00 97.81 310 LYS A CA 1
ATOM 2589 C C . LYS A 1 310 ? -2.972 -10.955 -11.918 1.00 97.81 310 LYS A C 1
ATOM 2591 O O . LYS A 1 310 ? -3.713 -10.014 -12.212 1.00 97.81 310 LYS A O 1
ATOM 2596 N N . ILE A 1 311 ? -3.434 -12.150 -11.586 1.00 98.12 311 ILE A N 1
ATOM 2597 C CA . ILE A 1 311 ? -4.853 -12.503 -11.559 1.00 98.12 311 ILE A CA 1
ATOM 2598 C C . ILE A 1 311 ? -5.257 -13.042 -10.192 1.00 98.12 311 ILE A C 1
ATOM 2600 O O . ILE A 1 311 ? -4.412 -13.534 -9.447 1.00 98.12 311 ILE A O 1
ATOM 2604 N N . ILE A 1 312 ? -6.553 -13.005 -9.905 1.00 98.12 312 ILE A N 1
ATOM 2605 C CA . ILE A 1 312 ? -7.176 -13.604 -8.729 1.00 98.12 312 ILE A CA 1
ATOM 2606 C C . ILE A 1 312 ? -8.343 -14.500 -9.155 1.00 98.12 312 ILE A C 1
ATOM 2608 O O . ILE A 1 312 ? -9.153 -14.129 -10.011 1.00 98.12 312 ILE A O 1
ATOM 2612 N N . ASP A 1 313 ? -8.421 -15.700 -8.586 1.00 96.50 313 ASP A N 1
ATOM 2613 C CA . ASP A 1 313 ? -9.572 -16.585 -8.778 1.00 96.50 313 ASP A CA 1
ATOM 2614 C C . ASP A 1 313 ? -10.681 -16.329 -7.741 1.00 96.50 313 ASP A C 1
ATOM 2616 O O . ASP A 1 313 ? -10.533 -15.556 -6.795 1.00 96.50 313 ASP A O 1
ATOM 2620 N N . LYS A 1 314 ? -11.834 -16.985 -7.911 1.00 95.06 314 LYS A N 1
ATOM 2621 C CA . LYS A 1 314 ? -12.990 -16.849 -7.001 1.00 95.06 314 LYS A CA 1
ATOM 2622 C C . LYS A 1 314 ? -12.718 -17.306 -5.559 1.00 95.06 314 LYS A C 1
ATOM 2624 O O . LYS A 1 314 ? -13.509 -17.004 -4.674 1.00 95.06 314 LYS A O 1
ATOM 2629 N N . ASN A 1 315 ? -11.648 -18.069 -5.336 1.00 94.25 315 ASN A N 1
ATOM 2630 C CA . ASN A 1 315 ? -11.250 -18.547 -4.015 1.00 94.25 315 ASN A CA 1
ATOM 2631 C C . ASN A 1 315 ? -10.214 -17.609 -3.368 1.00 94.25 315 ASN A C 1
ATOM 2633 O O . ASN A 1 315 ? -9.732 -17.895 -2.274 1.00 94.25 315 ASN A O 1
ATOM 2637 N N . GLY A 1 316 ? -9.856 -16.507 -4.038 1.00 93.69 316 GLY A N 1
ATOM 2638 C CA . GLY A 1 316 ? -8.878 -15.534 -3.564 1.00 93.69 316 GLY A CA 1
ATOM 2639 C C . GLY A 1 316 ? -7.424 -15.918 -3.842 1.00 93.69 316 GLY A C 1
ATOM 2640 O O . GLY A 1 316 ? -6.519 -15.275 -3.312 1.00 93.69 316 GLY A O 1
ATOM 2641 N N . LYS A 1 317 ? -7.155 -16.954 -4.652 1.00 96.19 317 LYS A N 1
ATOM 2642 C CA . LYS A 1 317 ? -5.777 -17.337 -4.980 1.00 96.19 317 LYS A CA 1
ATOM 2643 C C . LYS A 1 317 ? -5.231 -16.432 -6.078 1.00 96.19 317 LYS A C 1
ATOM 2645 O O . LYS A 1 317 ? -5.779 -16.376 -7.180 1.00 96.19 317 LYS A O 1
ATOM 2650 N N . ILE A 1 318 ? -4.109 -15.784 -5.780 1.00 96.94 318 ILE A N 1
ATOM 2651 C CA . ILE A 1 318 ? -3.384 -14.931 -6.721 1.00 96.94 318 ILE A CA 1
ATOM 2652 C C . ILE A 1 318 ? -2.382 -15.764 -7.529 1.00 96.94 318 ILE A C 1
ATOM 2654 O O . ILE A 1 318 ? -1.699 -16.634 -6.984 1.00 96.94 318 ILE A O 1
ATOM 2658 N N . LYS A 1 319 ? -2.305 -15.515 -8.840 1.00 96.56 319 LYS A N 1
ATOM 2659 C CA . LYS A 1 319 ? -1.366 -16.166 -9.772 1.00 96.56 319 LYS A CA 1
ATOM 2660 C C . LYS A 1 319 ? -0.847 -15.153 -10.794 1.00 96.56 319 LYS A C 1
ATOM 2662 O O . LYS A 1 319 ? -1.518 -14.164 -11.075 1.00 96.56 319 LYS A O 1
ATOM 2667 N N . TYR A 1 320 ? 0.301 -15.445 -11.395 1.00 96.69 320 TYR A N 1
ATOM 2668 C CA . TYR A 1 320 ? 0.806 -14.731 -12.568 1.00 96.69 320 TYR A CA 1
ATOM 2669 C C . TYR A 1 320 ? 0.642 -15.623 -13.796 1.00 96.69 320 TYR A C 1
ATOM 2671 O O . TYR A 1 320 ? 1.080 -16.772 -13.784 1.00 96.69 320 TYR A O 1
ATOM 2679 N N . ILE A 1 321 ? -0.019 -15.116 -14.835 1.00 96.81 321 ILE A N 1
ATOM 2680 C CA . ILE A 1 321 ? -0.282 -15.856 -16.077 1.00 96.81 321 ILE A CA 1
ATOM 2681 C C . ILE A 1 321 ? 0.115 -14.992 -17.268 1.00 96.81 321 ILE A C 1
ATOM 2683 O O . ILE A 1 321 ? -0.094 -13.778 -17.252 1.00 96.81 321 ILE A O 1
ATOM 2687 N N . LYS A 1 322 ? 0.680 -15.602 -18.314 1.00 96.94 322 LYS A N 1
ATOM 2688 C CA . LYS A 1 322 ? 1.006 -14.885 -19.551 1.00 96.94 322 LYS A CA 1
ATOM 2689 C C . LYS A 1 322 ? -0.263 -14.263 -20.125 1.00 96.94 322 LYS A C 1
ATOM 2691 O O . LYS A 1 322 ? -1.276 -14.933 -20.287 1.00 96.94 322 LYS A O 1
ATOM 2696 N N . SER A 1 323 ? -0.200 -12.991 -20.495 1.00 95.56 323 SER A N 1
ATOM 2697 C CA . SER A 1 323 ? -1.353 -12.241 -21.018 1.00 95.56 323 SER A CA 1
ATOM 2698 C C . SER A 1 323 ? -2.036 -12.927 -22.209 1.00 95.56 323 SER A C 1
ATOM 2700 O O . SER A 1 323 ? -3.260 -12.945 -22.277 1.00 95.56 323 SER A O 1
ATOM 2702 N N . LYS A 1 324 ? -1.261 -13.575 -23.093 1.00 96.19 324 LYS A N 1
ATOM 2703 C CA . LYS A 1 324 ? -1.762 -14.352 -24.245 1.00 96.19 324 LYS A CA 1
ATOM 2704 C C . LYS A 1 324 ? -2.606 -15.579 -23.874 1.00 96.19 324 LYS A C 1
ATOM 2706 O O . LYS A 1 324 ? -3.295 -16.115 -24.732 1.00 96.19 324 LYS A O 1
ATOM 2711 N N . GLU A 1 325 ? -2.532 -16.042 -22.627 1.00 97.12 325 GLU A N 1
ATOM 2712 C CA . GLU A 1 325 ? -3.293 -17.188 -22.109 1.00 97.12 325 GLU A CA 1
ATOM 2713 C C . GLU A 1 325 ? -4.613 -16.760 -21.448 1.00 97.12 325 GLU A C 1
ATOM 2715 O O . GLU A 1 325 ? -5.367 -17.610 -20.966 1.00 97.12 325 GLU A O 1
ATOM 2720 N N . ILE A 1 326 ? -4.912 -15.455 -21.437 1.00 97.38 326 ILE A N 1
ATOM 2721 C CA . ILE A 1 326 ? -6.141 -14.888 -20.888 1.00 97.38 326 ILE A CA 1
ATOM 2722 C C . ILE A 1 326 ? -6.953 -14.219 -22.001 1.00 97.38 326 ILE A C 1
ATOM 2724 O O . ILE A 1 326 ? -6.502 -13.274 -22.643 1.00 97.38 326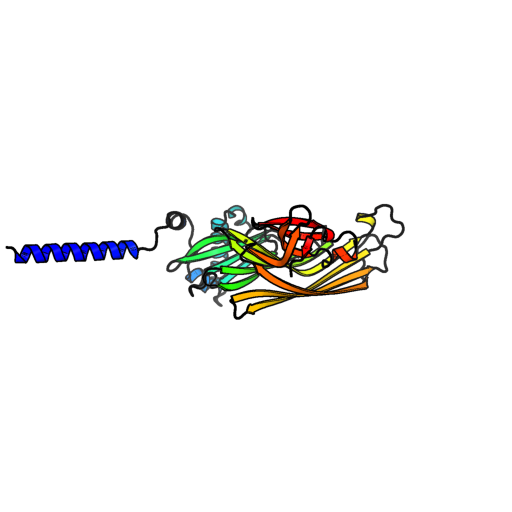 ILE A O 1
ATOM 2728 N N . SER A 1 327 ? -8.200 -14.654 -22.173 1.00 97.06 327 SER A N 1
ATOM 2729 C CA . SER A 1 327 ? -9.199 -13.923 -22.956 1.00 97.06 327 SER A CA 1
ATOM 2730 C C . SER A 1 327 ? -9.890 -12.900 -22.059 1.00 97.06 327 SER A C 1
ATOM 2732 O O . SER A 1 327 ? -10.473 -13.273 -21.041 1.00 97.06 327 SER A O 1
ATOM 2734 N N . ILE A 1 328 ? -9.862 -11.620 -22.431 1.00 96.62 328 ILE A N 1
ATOM 2735 C CA . ILE A 1 328 ? -10.588 -10.569 -21.704 1.00 96.62 328 ILE A CA 1
ATOM 2736 C C . ILE A 1 328 ? -12.094 -10.750 -21.912 1.00 96.62 328 ILE A C 1
ATOM 2738 O O . ILE A 1 328 ? -12.535 -11.078 -23.014 1.00 96.62 328 ILE A O 1
ATOM 2742 N N . LEU A 1 329 ? -12.867 -10.575 -20.841 1.00 92.31 329 LEU A N 1
ATOM 2743 C CA . LEU A 1 329 ? -14.324 -10.545 -20.893 1.00 92.31 329 LEU A CA 1
ATOM 2744 C C . LEU A 1 329 ? -14.757 -9.075 -20.921 1.00 92.31 329 LEU A C 1
ATOM 2746 O O . LEU A 1 329 ? -14.328 -8.306 -20.061 1.00 92.31 329 LEU A O 1
ATOM 2750 N N . ASN A 1 330 ? -15.540 -8.704 -21.937 1.00 71.56 330 ASN A N 1
ATOM 2751 C CA . ASN A 1 330 ? -16.106 -7.360 -22.073 1.00 71.56 330 ASN A CA 1
ATOM 2752 C C . ASN A 1 330 ? -17.277 -7.139 -21.120 1.00 71.56 330 ASN A C 1
ATOM 2754 O O . ASN A 1 330 ? -18.058 -8.104 -20.927 1.00 71.56 330 ASN A O 1
#

Mean predicted aligned error: 9.01 Å

pLDDT: mean 89.88, std 12.21, range [44.88, 98.56]

Sequence (330 aa):
MKQYSIFFILIIILLSIFICKTYFYSPPNDPNIIEALSINEKLSKLIIENYFSDNANLKKTSEEKIKTTVLKDIGYENWIDYIDYIKLNVYPIDIIGDNKEDLLVSLNISKDNGVIAIYKPYGENYIYQNKIENLTYIEKLSAIKFDKNKNFIFVEEILDETIGAFFYDHFIIVFTNINNSYKEVFRQSINYESYFFEKWSNPDIDNPKWFKLTEEAILDYAVNQNNQLTINISKTIAKYIAKDKDGSIPEIFDLVEKKNFEERYLWSNKYNYFILKEGKIISNNEKVGIISDSSKTPDSLLFPGERYYKIIDKNGKIKYIKSKEISILN

Solvent-accessible surface area (backbone atoms only — not comparable to full-atom values): 18124 Å² total; per-residue (Å²): 114,74,68,62,54,56,53,53,54,52,49,53,53,52,50,50,52,50,52,50,49,54,58,74,68,43,73,81,82,49,68,70,56,59,57,60,71,73,75,62,79,69,50,37,50,67,44,56,54,30,45,74,40,89,50,65,67,51,16,51,56,24,48,56,50,50,53,53,39,50,30,51,77,76,71,42,58,86,50,56,89,49,51,90,71,38,46,77,48,78,42,81,40,51,58,62,66,78,85,52,56,22,38,41,36,39,37,28,67,44,73,75,36,12,37,34,42,35,26,41,68,55,92,67,27,38,42,84,76,53,65,47,69,90,33,37,25,66,77,47,76,50,75,46,77,70,49,77,87,43,34,36,40,38,36,34,32,39,46,81,32,58,79,90,70,33,25,39,39,32,28,39,38,32,30,32,75,58,94,92,37,66,39,83,32,45,75,48,67,34,41,32,40,36,54,47,55,46,44,82,83,40,73,83,56,83,83,48,47,37,34,39,34,30,36,46,39,48,78,48,74,46,70,46,98,84,71,47,50,32,41,38,34,47,33,39,33,35,36,24,39,36,85,60,70,65,98,61,89,69,93,55,66,47,83,76,48,75,50,76,48,80,46,55,28,36,63,32,86,71,47,67,31,42,21,61,44,48,29,26,36,64,90,79,66,47,65,31,34,31,59,44,54,48,76,76,44,49,65,28,75,80,56,75,64,92,46,34,29,36,31,31,31,70,86,58,53,73,49,78,43,53,44,92,48,44,48,76,54,132

Nearest PDB structures (foldseek):
  3qq2-assembly2_C  TM=1.765E-01  e=1.533E+00  Bordetella pertussis
  7xzi-assembly1_7  TM=1.060E-01  e=4.413E+00  Chlamydomonas reinhardtii

Secondary structure (DSSP, 8-state):
-HHHHHHHHHHHHHHHHHHHHHHHHSPP--HHHHHHHHHS--EEHHHHHHHTSS-HHHHHHHHHHHHHHHHHHHT-GGGGGGGGG-EEEEEEE-SSSSSS-EEEEEEEEETTEEEEEEEEEETTEEEEEEEEEEE-EEEEEEEEEEETTEEEEEEEEEEEETTTT-EEEEEEEEEEEETTEEEEEEEEEEEEEEEEEGGGT-TT-SS--EEEEEEEEEEEEEE-TTS-EEEEEEEEEEEEEES--SSSPPS-EEEEEEEEEEEEEEEETTTTEEESEEEEETTT--EEEEEEEGGGSGGGGT-----EEEEE-TT--EEEEEGGGEEEP-

Radius of gyration: 26.78 Å; Cα contacts (8 Å, |Δi|>4): 662; chains: 1; bounding box: 93×46×68 Å

Organism: NCBI:txid99594

Foldseek 3Di:
DVVVVVVVVVVVVVVVVVVVVCVVPPDPPPVVVVVLVPPADWAFLLLVVQCVDPPPVSVVVSLLVVLCRVCVLVVNNVLNVVSVVKDKDWDQPPFQPPPGGWIWIWIQSDQQWIKIWTWDDDPRTTTTQAMDTRAGAFPDWDKDDLDNGKIKIKTFGWDDVCPPQFKIFTKIWIWIQDPSYTDTQAIDTQWIKGKDWQCVVPVPDDQIKIKIKIKHKDWDWDQDPVSKIKIKIKMKIWMWIDPDRDPDDDPDTHTDDMDIDIFMWIQDPQQNHTARAWKAQQPPRAIWGFRDKPCPDRVCVVVVDFIWTFIAHSVGDTDIDGPVRIGTDD